Protein AF-0000000075532574 (afdb_homodimer)

InterPro domains:
  IPR013926 CGI121/TPRKB [PF08617] (20-171)
  IPR013926 CGI121/TPRKB [PTHR15840] (1-172)
  IPR036504 CGI121/TPRKB superfamily [G3DSA:3.30.2380.10] (1-173)
  IPR036504 CGI121/TPRKB superfamily [SSF143870] (10-150)

pLDDT: mean 92.71, std 8.33, range [55.25, 98.88]

Secondary structure (DSSP, 8-state):
--EEEEETTEEEEEEEEEEEES-S-HHHHHHHHHHTSS-SEEE-GGG-S-HHHHHHHHHHHHHHHHHT--SSSSHHHHHHHHT-SSS-HHHHHHHHBPPTT-S-EEEEEEESSSS-STTTGGG--SEEE-GGGHHHH--HHHHHHHTT--TTGGGTS-HHHHHHHHHHHTTT-/--EEEEETTEEEEEEEEEEEES-S-HHHHHHHHHHTSS-SEEE-GGG-S-HHHHHHHHHHHHHHHHHT--SSSSHHHHHHHHT-SSS-HHHHHHHHBPPTT-S-EEEEEEESSSS-STTTGGG--SEEE-GGGHHHH--HHHHHHHTT--TTGGGTS-HHHHHHHHHHHTTT-

Sequence (346 aa):
MTETYKLELFPDWKATLLLFKNVQNSADLRRKAIDGSIDGTLLNPAMIVDPFQILVAVNKAIHLQMLGKMKTRTLNSEILFNLSPTNNISEAFKKFGLADNDSGVLIVLTEDGTKKSQEIISQIDGEQVPITALTEFTDIKKVKKMYKLTAQEEKISTVLEAVLCRMSAKDVVMTETYKLELFPDWKATLLLFKNVQNSADLRRKAIDGSIDGTLLNPAMIVDPFQILVAVNKAIHLQMLGKMKTRTLNSEILFNLSPTNNISEAFKKFGLADNDSGVLIVLTEDGTKKSQEIISQIDGEQVPITALTEFTDIKKVKKMYKLTAQEEKISTVLEAVLCRMSAKDVV

Solvent-accessible surface area (backbone atoms only — not comparable to full-atom values): 18742 Å² total; per-residue (Å²): 103,78,47,76,40,76,35,87,93,41,74,63,31,35,39,35,42,39,30,32,39,70,33,74,45,32,44,59,51,44,51,30,38,74,74,56,77,38,88,50,29,56,24,27,35,39,62,40,84,46,75,64,62,52,51,54,17,44,53,52,28,52,53,27,52,76,68,72,62,56,90,48,92,44,66,46,54,25,25,48,38,41,64,25,39,56,90,48,60,69,58,19,49,66,64,40,25,50,46,59,81,40,37,47,42,27,37,41,34,78,24,71,78,76,66,82,74,75,70,57,65,80,69,56,54,51,43,76,38,53,64,88,52,41,64,79,49,33,36,64,69,60,38,35,59,72,62,58,60,47,76,72,52,58,74,78,39,52,70,67,56,52,48,54,26,32,32,67,29,40,88,63,79,101,78,48,75,41,78,34,87,92,41,75,63,30,35,40,33,43,38,31,31,39,70,33,74,48,31,44,60,51,45,52,30,39,73,73,55,79,38,87,49,30,55,25,27,35,37,62,40,82,47,73,65,62,52,51,53,17,42,53,51,26,53,53,26,53,76,67,71,62,56,91,47,92,43,65,47,53,25,26,49,39,40,63,26,38,56,88,49,59,69,56,18,48,68,65,40,25,49,46,60,80,41,36,48,42,27,37,41,34,76,25,70,79,75,67,82,76,75,71,57,65,79,70,54,53,52,43,74,37,54,65,88,53,41,65,78,50,34,37,64,69,59,38,34,59,72,60,58,63,48,77,71,51,59,75,78,38,52,69,65,56,53,48,55,24,32,32,66,32,39,86,62,79

Foldseek 3Di:
DKDKDAQPVQRLKIKIKWKFAQWDALQVVLVCVVVVVDDWAKWQLQQPQDVVLLSLLLNVLVVCVVVVNQPDDDSNLSSQCLLALANDSVVSCVLTHGDRPGRMIMIMDMDSPPDDPPPVVVVTPGGIDDVVCSNVRHNLVSNCVRLVPDPVNVVVDPSSVSSSVSSVCRVPD/DKDKDAQPVQRLKIKIKWKFAQWDALQVVLVCVVVVVDDWAKWQLQQPQDVVLLSLLLNVLVVCVVVVNQPDDDSNLSSQCLLALANDSVVSCVLTHGDRPGRMIMIMDMDSPPDDPPPVVVVTPGGIDDPVCSNVRHNLVSNCVRLVPDPVNVVVDPSSVSSSVSSVCRVPD

Nearest PDB structures (foldseek):
  7sza-assembly1_B  TM=9.816E-01  e=5.901E-23  Homo sapiens
  3enp-assembly2_A  TM=9.454E-01  e=7.106E-22  Homo sapiens
  8k20-assembly1_C  TM=9.190E-01  e=3.409E-15  Arabidopsis thaliana
  4ww9-assembly1_B  TM=8.720E-01  e=1.483E-14  Saccharomyces cerevisiae S288C
  4xah-assembly1_A  TM=8.613E-01  e=6.720E-15  Saccharomyces cerevisiae S288C

Organism: Xenopus tropicalis (NCBI:txid8364)

Structure (mmCIF, N/CA/C/O backbone):
data_AF-0000000075532574-model_v1
#
loop_
_entity.id
_entity.type
_entity.pdbx_description
1 polymer 'EKC/KEOPS complex subunit TPRKB'
#
loop_
_atom_site.group_PDB
_atom_site.id
_atom_site.type_symbol
_atom_site.label_atom_id
_atom_site.label_alt_id
_atom_site.label_comp_id
_atom_site.label_asym_id
_atom_site.label_entity_id
_atom_site.label_seq_id
_atom_site.pdbx_PDB_ins_code
_atom_site.Cartn_x
_atom_site.Cartn_y
_atom_site.Cartn_z
_atom_site.occupancy
_atom_site.B_iso_or_equiv
_atom_site.auth_seq_id
_atom_site.auth_comp_id
_atom_site.auth_asym_id
_atom_site.auth_atom_id
_atom_site.pdbx_PDB_model_num
ATOM 1 N N . MET A 1 1 ? 2.264 -32.812 -0.482 1 77.38 1 MET A N 1
ATOM 2 C CA . MET A 1 1 ? 2.088 -31.891 0.628 1 77.38 1 MET A CA 1
ATOM 3 C C . MET A 1 1 ? 1.338 -30.641 0.177 1 77.38 1 MET A C 1
ATOM 5 O O . MET A 1 1 ? 1.853 -29.859 -0.624 1 77.38 1 MET A O 1
ATOM 9 N N . THR A 1 2 ? 0.011 -30.719 0.139 1 82.06 2 THR A N 1
ATOM 10 C CA . THR A 1 2 ? -0.908 -29.672 -0.3 1 82.06 2 THR A CA 1
ATOM 11 C C . THR A 1 2 ? -1.389 -28.844 0.886 1 82.06 2 THR A C 1
ATOM 13 O O . THR A 1 2 ? -1.518 -29.359 1.999 1 82.06 2 THR A O 1
ATOM 16 N N . GLU A 1 3 ? -1.369 -27.469 0.669 1 88.25 3 GLU A N 1
ATOM 17 C CA . GLU A 1 3 ? -1.97 -26.578 1.655 1 88.25 3 GLU A CA 1
ATOM 18 C C . GLU A 1 3 ? -3.209 -25.891 1.092 1 88.25 3 GLU A C 1
ATOM 20 O O . GLU A 1 3 ? -3.15 -25.266 0.034 1 88.25 3 GLU A O 1
ATOM 25 N N . THR A 1 4 ? -4.293 -26.109 1.829 1 91.25 4 THR A N 1
ATOM 26 C CA . THR A 1 4 ? -5.566 -25.531 1.399 1 91.25 4 THR A CA 1
ATOM 27 C C . THR A 1 4 ? -6.027 -24.438 2.365 1 91.25 4 THR A C 1
ATOM 29 O O . THR A 1 4 ? -5.977 -24.625 3.584 1 91.25 4 THR A O 1
ATOM 32 N N . TYR A 1 5 ? -6.43 -23.359 1.741 1 91.75 5 TYR A N 1
ATOM 33 C CA . TYR A 1 5 ? -6.855 -22.203 2.518 1 91.75 5 TYR A CA 1
ATOM 34 C C . TYR A 1 5 ? -8.32 -21.875 2.25 1 91.75 5 TYR A C 1
ATOM 36 O O . TYR A 1 5 ? -8.773 -21.938 1.106 1 91.75 5 TYR A O 1
ATOM 44 N N . LYS A 1 6 ? -9.039 -21.625 3.289 1 89.56 6 LYS A N 1
ATOM 45 C CA . LYS A 1 6 ? -10.359 -21.016 3.131 1 89.56 6 LYS A CA 1
ATOM 46 C C . LYS A 1 6 ? -10.242 -19.516 2.875 1 89.56 6 LYS A C 1
ATOM 48 O O . LYS A 1 6 ? -9.406 -18.844 3.477 1 89.56 6 LYS A O 1
ATOM 53 N N . LEU A 1 7 ? -11.094 -19.062 2.018 1 89.38 7 LEU A N 1
ATOM 54 C CA . LEU A 1 7 ? -11.133 -17.625 1.743 1 89.38 7 LEU A CA 1
ATOM 55 C C . LEU A 1 7 ? -12.188 -16.938 2.602 1 89.38 7 LEU A C 1
ATOM 57 O O . LEU A 1 7 ? -13.391 -17.094 2.361 1 89.38 7 LEU A O 1
ATOM 61 N N . GLU A 1 8 ? -11.789 -16.172 3.545 1 82.69 8 GLU A N 1
ATOM 62 C CA . GLU A 1 8 ? -12.664 -15.594 4.562 1 82.69 8 GLU A CA 1
ATOM 63 C C . GLU A 1 8 ? -13.812 -14.82 3.932 1 82.69 8 GLU A C 1
ATOM 65 O O . GLU A 1 8 ? -14.953 -14.883 4.41 1 82.69 8 GLU A O 1
ATOM 70 N N . LEU A 1 9 ? -13.594 -14.164 2.887 1 84.56 9 LEU A N 1
ATOM 71 C CA . LEU A 1 9 ? -14.594 -13.32 2.25 1 84.56 9 LEU A CA 1
ATOM 72 C C . LEU A 1 9 ? -15.5 -14.141 1.338 1 84.56 9 LEU A C 1
ATOM 74 O O . LEU A 1 9 ? -16.594 -13.695 0.971 1 84.56 9 LEU A O 1
ATOM 78 N N . PHE A 1 10 ? -15.016 -15.32 0.955 1 90.5 10 PHE A N 1
ATOM 79 C CA . PHE A 1 10 ? -15.766 -16.234 0.101 1 90.5 10 PHE A CA 1
ATOM 80 C C . PHE A 1 10 ? -15.703 -17.656 0.648 1 90.5 10 PHE A C 1
ATOM 82 O O . PHE A 1 10 ? -15.023 -18.516 0.082 1 90.5 10 PHE A O 1
ATOM 89 N N . PRO A 1 11 ? -16.547 -17.922 1.601 1 87.25 11 PRO A N 1
ATOM 90 C CA . PRO A 1 11 ? -16.422 -19.172 2.359 1 87.25 11 PRO A CA 1
ATOM 91 C C . PRO A 1 11 ? -16.688 -20.406 1.511 1 87.25 11 PRO A C 1
ATOM 93 O O . PRO A 1 11 ? -16.266 -21.516 1.874 1 87.25 11 PRO A O 1
ATOM 96 N N . ASP A 1 12 ? -17.328 -20.266 0.39 1 89.44 12 ASP A N 1
ATOM 97 C CA . ASP A 1 12 ? -17.609 -21.406 -0.475 1 89.44 12 ASP A CA 1
ATOM 98 C C . ASP A 1 12 ? -16.406 -21.75 -1.343 1 89.44 12 ASP A C 1
ATOM 100 O O . ASP A 1 12 ? -16.375 -22.797 -2.004 1 89.44 12 ASP A O 1
ATOM 104 N N . TRP A 1 13 ? -15.492 -20.797 -1.285 1 91.81 13 TRP A N 1
ATOM 105 C CA . TRP A 1 13 ? -14.312 -20.984 -2.121 1 91.81 13 TRP A CA 1
ATOM 106 C C . TRP A 1 13 ? -13.109 -21.406 -1.28 1 91.81 13 TRP A C 1
ATOM 108 O O . TRP A 1 13 ? -13.008 -21.031 -0.108 1 91.81 13 TRP A O 1
ATOM 118 N N . LYS A 1 14 ? -12.258 -22.188 -1.907 1 93.5 14 LYS A N 1
ATOM 119 C CA . LYS A 1 14 ? -10.984 -22.594 -1.324 1 93.5 14 LYS A CA 1
ATOM 120 C C . LYS A 1 14 ? -9.844 -22.422 -2.326 1 93.5 14 LYS A C 1
ATOM 122 O O . LYS A 1 14 ? -10.055 -22.516 -3.537 1 93.5 14 LYS A O 1
ATOM 127 N N . ALA A 1 15 ? -8.711 -22.125 -1.776 1 94.88 15 ALA A N 1
ATOM 128 C CA . ALA A 1 15 ? -7.496 -22.078 -2.58 1 94.88 15 ALA A CA 1
ATOM 129 C C . ALA A 1 15 ? -6.473 -23.094 -2.092 1 94.88 15 ALA A C 1
ATOM 131 O O . ALA A 1 15 ? -6.188 -23.172 -0.895 1 94.88 15 ALA A O 1
ATOM 132 N N . THR A 1 16 ? -5.977 -23.922 -2.955 1 94.56 16 THR A N 1
ATOM 133 C CA . THR A 1 16 ? -4.934 -24.891 -2.648 1 94.56 16 THR A CA 1
ATOM 134 C C . THR A 1 16 ? -3.625 -24.516 -3.342 1 94.56 16 THR A C 1
ATOM 136 O O . THR A 1 16 ? -3.613 -24.219 -4.539 1 94.56 16 THR A O 1
ATOM 139 N N . LEU A 1 17 ? -2.549 -24.5 -2.604 1 96.56 17 LEU A N 1
ATOM 140 C CA . LEU A 1 17 ? -1.229 -24.188 -3.139 1 96.56 17 LEU A CA 1
ATOM 141 C C . LEU A 1 17 ? -0.34 -25.422 -3.162 1 96.56 17 LEU A C 1
ATOM 143 O O . LEU A 1 17 ? -0.273 -26.156 -2.178 1 96.56 17 LEU A O 1
ATOM 147 N N . LEU A 1 18 ? 0.254 -25.641 -4.309 1 96.25 18 LEU A N 1
ATOM 148 C CA . LEU A 1 18 ? 1.227 -26.703 -4.488 1 96.25 18 LEU A CA 1
ATOM 149 C C . LEU A 1 18 ? 2.559 -26.156 -4.984 1 96.25 18 LEU A C 1
ATOM 151 O O . LEU A 1 18 ? 2.588 -25.281 -5.848 1 96.25 18 LEU A O 1
ATOM 155 N N . LEU A 1 19 ? 3.641 -26.656 -4.387 1 97.88 19 LEU A N 1
ATOM 156 C CA . LEU A 1 19 ? 4.984 -26.234 -4.762 1 97.88 19 LEU A CA 1
ATOM 157 C C . LEU A 1 19 ? 5.82 -27.406 -5.234 1 97.88 19 LEU A C 1
ATOM 159 O O . LEU A 1 19 ? 5.793 -28.484 -4.621 1 97.88 19 LEU A O 1
ATOM 163 N N . PHE A 1 20 ? 6.484 -27.234 -6.367 1 98.12 20 PHE A N 1
ATOM 164 C CA . PHE A 1 20 ? 7.332 -28.281 -6.93 1 98.12 20 PHE A CA 1
ATOM 165 C C . PHE A 1 20 ? 8.719 -27.75 -7.242 1 98.12 20 PHE A C 1
ATOM 167 O O . PHE A 1 20 ? 8.867 -26.609 -7.723 1 98.12 20 PHE A O 1
ATOM 174 N N . LYS A 1 21 ? 9.758 -28.5 -7.012 1 98.5 21 LYS A N 1
ATOM 175 C CA . LYS A 1 21 ? 11.125 -28.219 -7.438 1 98.5 21 LYS A CA 1
ATOM 176 C C . LYS A 1 21 ? 11.609 -29.25 -8.453 1 98.5 21 LYS A C 1
ATOM 178 O O . LYS A 1 21 ? 10.961 -30.281 -8.656 1 98.5 21 LYS A O 1
ATOM 183 N N . ASN A 1 22 ? 12.664 -28.938 -9.203 1 98.56 22 ASN A N 1
ATOM 184 C CA . ASN A 1 22 ? 13.281 -29.812 -10.195 1 98.56 22 ASN A CA 1
ATOM 185 C C . ASN A 1 22 ? 12.289 -30.234 -11.273 1 98.56 22 ASN A C 1
ATOM 187 O O . ASN A 1 22 ? 12.234 -31.391 -11.664 1 98.56 22 ASN A O 1
ATOM 191 N N . VAL A 1 23 ? 11.43 -29.312 -11.625 1 98.62 23 VAL A N 1
ATOM 192 C CA . VAL A 1 23 ? 10.438 -29.578 -12.664 1 98.62 23 VAL A CA 1
ATOM 193 C C . VAL A 1 23 ? 11.125 -29.656 -14.023 1 98.62 23 VAL A C 1
ATOM 195 O O . VAL A 1 23 ? 11.945 -28.797 -14.359 1 98.62 23 VAL A O 1
ATOM 198 N N . GLN A 1 24 ? 10.703 -30.609 -14.859 1 98.56 24 GLN A N 1
ATOM 199 C CA . GLN A 1 24 ? 11.391 -30.875 -16.109 1 98.56 24 GLN A CA 1
ATOM 200 C C . GLN A 1 24 ? 10.484 -30.578 -17.312 1 98.56 24 GLN A C 1
ATOM 202 O O . GLN A 1 24 ? 10.938 -30.609 -18.453 1 98.56 24 GLN A O 1
ATOM 207 N N . ASN A 1 25 ? 9.273 -30.375 -17.078 1 98.38 25 ASN A N 1
ATOM 208 C CA . ASN A 1 25 ? 8.352 -30.234 -18.203 1 98.38 25 ASN A CA 1
ATOM 209 C C . ASN A 1 25 ? 7.566 -28.922 -18.109 1 98.38 25 ASN A C 1
ATOM 211 O O . ASN A 1 25 ? 6.375 -28.891 -18.422 1 98.38 25 ASN A O 1
ATOM 215 N N . SER A 1 26 ? 8.195 -27.797 -17.719 1 98.38 26 SER A N 1
ATOM 216 C CA . SER A 1 26 ? 7.559 -26.5 -17.531 1 98.38 26 SER A CA 1
ATOM 217 C C . SER A 1 26 ? 6.961 -25.984 -18.844 1 98.38 26 SER A C 1
ATOM 219 O O . SER A 1 26 ? 5.863 -25.438 -18.859 1 98.38 26 SER A O 1
ATOM 221 N N . ALA A 1 27 ? 7.629 -26.172 -19.969 1 98.12 27 ALA A N 1
ATOM 222 C CA . ALA A 1 27 ? 7.121 -25.719 -21.266 1 98.12 27 ALA A CA 1
ATOM 223 C C . ALA A 1 27 ? 5.785 -26.391 -21.594 1 98.12 27 ALA A C 1
ATOM 225 O O . ALA A 1 27 ? 4.844 -25.734 -22.031 1 98.12 27 ALA A O 1
ATOM 226 N N . ASP A 1 28 ? 5.777 -27.688 -21.359 1 97.81 28 ASP A N 1
ATOM 227 C CA . ASP A 1 28 ? 4.559 -28.438 -21.609 1 97.81 28 ASP A CA 1
ATOM 228 C C . ASP A 1 28 ? 3.434 -27.984 -20.672 1 97.81 28 ASP A C 1
ATOM 230 O O . ASP A 1 28 ? 2.291 -27.828 -21.109 1 97.81 28 ASP A O 1
ATOM 234 N N . LEU A 1 29 ? 3.758 -27.812 -19.406 1 97.38 29 LEU A N 1
ATOM 235 C CA . LEU A 1 29 ? 2.775 -27.359 -18.422 1 97.38 29 LEU A CA 1
ATOM 236 C C . LEU A 1 29 ? 2.199 -26.016 -18.812 1 97.38 29 LEU A C 1
ATOM 238 O O . LEU A 1 29 ? 0.984 -25.812 -18.766 1 97.38 29 LEU A O 1
ATOM 242 N N . ARG A 1 30 ? 3.102 -25.094 -19.172 1 97.25 30 ARG A N 1
ATOM 243 C CA . ARG A 1 30 ? 2.678 -23.766 -19.594 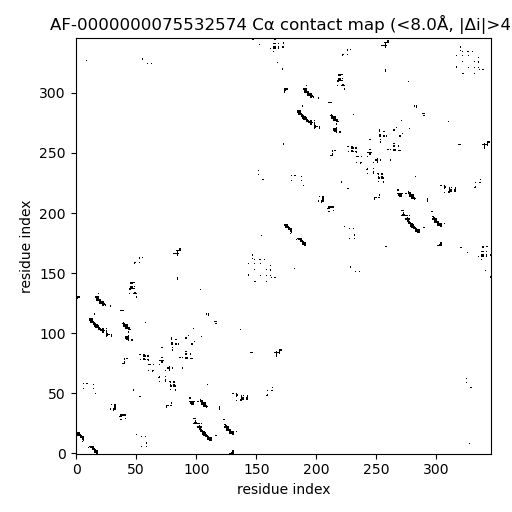1 97.25 30 ARG A CA 1
ATOM 244 C C . ARG A 1 30 ? 1.729 -23.844 -20.781 1 97.25 30 ARG A C 1
ATOM 246 O O . ARG A 1 30 ? 0.693 -23.172 -20.812 1 97.25 30 ARG A O 1
ATOM 253 N N . ARG A 1 31 ? 1.98 -24.656 -21.797 1 96.12 31 ARG A N 1
ATOM 254 C CA . ARG A 1 31 ? 1.125 -24.844 -22.953 1 96.12 31 ARG A CA 1
ATOM 255 C C . ARG A 1 31 ? -0.243 -25.391 -22.547 1 96.12 31 ARG A C 1
ATOM 257 O O . ARG A 1 31 ? -1.271 -24.922 -23.047 1 96.12 31 ARG A O 1
ATOM 264 N N . LYS A 1 32 ? -0.237 -26.312 -21.688 1 94.31 32 LYS A N 1
ATOM 265 C CA . LYS A 1 32 ? -1.483 -26.922 -21.234 1 94.31 32 LYS A CA 1
ATOM 266 C C . LYS A 1 32 ? -2.342 -25.922 -20.469 1 94.31 32 LYS A C 1
ATOM 268 O O . LYS A 1 32 ? -3.572 -25.969 -20.547 1 94.31 32 LYS A O 1
ATOM 273 N N . ALA A 1 33 ? -1.693 -25.062 -19.688 1 92.62 33 ALA A N 1
ATOM 274 C CA . ALA A 1 33 ? -2.428 -24.016 -18.984 1 92.62 33 ALA A CA 1
ATOM 275 C C . ALA A 1 33 ? -3.076 -23.031 -19.953 1 92.62 33 ALA A C 1
ATOM 277 O O . ALA A 1 33 ? -4.223 -22.625 -19.766 1 92.62 33 ALA A O 1
ATOM 278 N N . ILE A 1 34 ? -2.377 -22.672 -20.953 1 92.19 34 ILE A N 1
ATOM 279 C CA . ILE A 1 34 ? -2.832 -21.719 -21.938 1 92.19 34 ILE A CA 1
ATOM 280 C C . ILE A 1 34 ? -4.004 -22.297 -22.734 1 92.19 34 ILE A C 1
ATOM 282 O O . ILE A 1 34 ? -4.98 -21.594 -23 1 92.19 34 ILE A O 1
ATOM 286 N N . ASP A 1 35 ? -3.926 -23.578 -23.062 1 92.38 35 ASP A N 1
ATOM 287 C CA . ASP A 1 35 ? -4.969 -24.156 -23.906 1 92.38 35 ASP A CA 1
ATOM 288 C C . ASP A 1 35 ? -6.117 -24.703 -23.062 1 92.38 35 ASP A C 1
ATOM 290 O O . ASP A 1 35 ? -7.09 -25.234 -23.594 1 92.38 35 ASP A O 1
ATOM 294 N N . GLY A 1 36 ? -5.969 -24.641 -21.797 1 89.19 36 GLY A N 1
ATOM 295 C CA . GLY A 1 36 ? -7.078 -24.969 -20.906 1 89.19 36 GLY A CA 1
ATOM 296 C C . GLY A 1 36 ? -7.09 -26.438 -20.484 1 89.19 36 GLY A C 1
ATOM 297 O O . GLY A 1 36 ? -8.016 -26.875 -19.797 1 89.19 36 GLY A O 1
ATOM 298 N N . SER A 1 37 ? -6.086 -27.203 -20.797 1 90.12 37 SER A N 1
ATOM 299 C CA . SER A 1 37 ? -6.008 -28.609 -20.406 1 90.12 37 SER A CA 1
ATOM 300 C C . SER A 1 37 ? -5.711 -28.766 -18.922 1 90.12 37 SER A C 1
ATOM 302 O O . SER A 1 37 ? -6.004 -29.797 -18.328 1 90.12 37 SER A O 1
ATOM 304 N N . ILE A 1 38 ? -5.09 -27.781 -18.406 1 89.12 38 ILE A N 1
ATOM 305 C CA . ILE A 1 38 ? -4.875 -27.688 -16.969 1 89.12 38 ILE A CA 1
ATOM 306 C C . ILE A 1 38 ? -5.695 -26.531 -16.391 1 89.12 38 ILE A C 1
ATOM 308 O O . ILE A 1 38 ? -5.684 -25.422 -16.938 1 89.12 38 ILE A O 1
ATOM 312 N N . ASP A 1 39 ? -6.488 -26.891 -15.414 1 91.12 39 ASP A N 1
ATOM 313 C CA . ASP A 1 39 ? -7.262 -25.859 -14.727 1 91.12 39 ASP A CA 1
ATOM 314 C C . ASP A 1 39 ? -6.59 -25.453 -13.422 1 91.12 39 ASP A C 1
ATOM 316 O O . ASP A 1 39 ? -6.953 -25.938 -12.352 1 91.12 39 ASP A O 1
ATOM 320 N N . GLY A 1 40 ? -5.633 -24.562 -13.461 1 93.88 40 GLY A N 1
ATOM 321 C CA . GLY A 1 40 ? -4.852 -24.016 -12.367 1 93.88 40 GLY A CA 1
ATOM 322 C C . GLY A 1 40 ? -3.947 -22.875 -12.797 1 93.88 40 GLY A C 1
ATOM 323 O O . GLY A 1 40 ? -3.656 -22.719 -13.984 1 93.88 40 GLY A O 1
ATOM 324 N N . THR A 1 41 ? -3.646 -22.047 -11.883 1 96.5 41 THR A N 1
ATOM 325 C CA . THR A 1 41 ? -2.711 -20.953 -12.141 1 96.5 41 THR A CA 1
ATOM 326 C C . THR A 1 41 ? -1.272 -21.406 -11.906 1 96.5 41 THR A C 1
ATOM 328 O O . THR A 1 41 ? -0.929 -21.859 -10.805 1 96.5 41 THR A O 1
ATOM 331 N N . LEU A 1 42 ? -0.477 -21.391 -12.938 1 97.81 42 LEU A N 1
ATOM 332 C CA . LEU A 1 42 ? 0.928 -21.781 -12.836 1 97.81 42 LEU A CA 1
ATOM 333 C C . LEU A 1 42 ? 1.814 -20.547 -12.68 1 97.81 42 LEU A C 1
ATOM 335 O O . LEU A 1 42 ? 1.88 -19.703 -13.578 1 97.81 42 LEU A O 1
ATOM 339 N N . LEU A 1 43 ? 2.527 -20.5 -11.539 1 98.75 43 LEU A N 1
ATOM 340 C CA . LEU A 1 43 ? 3.291 -19.297 -11.203 1 98.75 43 LEU A CA 1
ATOM 341 C C . LEU A 1 43 ? 4.777 -19.625 -11.086 1 98.75 43 LEU A C 1
ATOM 343 O O . LEU A 1 43 ? 5.148 -20.75 -10.766 1 98.75 43 LEU A O 1
ATOM 347 N N . ASN A 1 44 ? 5.578 -18.625 -11.406 1 98.69 44 ASN A N 1
ATOM 348 C CA . ASN A 1 44 ? 6.992 -18.625 -11.047 1 98.69 44 ASN A CA 1
ATOM 349 C C . ASN A 1 44 ? 7.195 -18.344 -9.562 1 98.69 44 ASN A C 1
ATOM 351 O O . ASN A 1 44 ? 6.988 -17.219 -9.109 1 98.69 44 ASN A O 1
ATOM 355 N N . PRO A 1 45 ? 7.625 -19.312 -8.805 1 98.75 45 PRO A N 1
ATOM 356 C CA . PRO A 1 45 ? 7.723 -19.109 -7.359 1 98.75 45 PRO A CA 1
ATOM 357 C C . PRO A 1 45 ? 8.789 -18.078 -6.988 1 98.75 45 PRO A C 1
ATOM 359 O O . PRO A 1 45 ? 8.781 -17.547 -5.867 1 98.75 45 PRO A O 1
ATOM 362 N N . ALA A 1 46 ? 9.68 -17.703 -7.895 1 98.81 46 ALA A N 1
ATOM 363 C CA . ALA A 1 46 ? 10.734 -16.719 -7.617 1 98.81 46 ALA A CA 1
ATOM 364 C C . ALA A 1 46 ? 10.141 -15.344 -7.336 1 98.81 46 ALA A C 1
ATOM 366 O O . ALA A 1 46 ? 10.789 -14.508 -6.699 1 98.81 46 ALA A O 1
ATOM 367 N N . MET A 1 47 ? 8.859 -15.133 -7.734 1 98.75 47 MET A N 1
ATOM 368 C CA . MET A 1 47 ? 8.266 -13.805 -7.66 1 98.75 47 MET A CA 1
ATOM 369 C C . MET A 1 47 ? 7.293 -13.711 -6.484 1 98.75 47 MET A C 1
ATOM 371 O O . MET A 1 47 ? 6.613 -12.695 -6.316 1 98.75 47 MET A O 1
ATOM 375 N N . ILE A 1 48 ? 7.207 -14.75 -5.68 1 98.88 48 ILE A N 1
ATOM 376 C CA . ILE A 1 48 ? 6.25 -14.82 -4.582 1 98.88 48 ILE A CA 1
ATOM 377 C C . ILE A 1 48 ? 6.996 -14.828 -3.248 1 98.88 48 ILE A C 1
ATOM 379 O O . ILE A 1 48 ? 7.855 -15.68 -3.018 1 98.88 48 ILE A O 1
ATOM 383 N N . VAL A 1 49 ? 6.664 -13.945 -2.354 1 98.44 49 VAL A N 1
ATOM 384 C CA . VAL A 1 49 ? 7.426 -13.797 -1.118 1 98.44 49 VAL A CA 1
ATOM 385 C C . VAL A 1 49 ? 6.742 -14.562 0.01 1 98.44 49 VAL A C 1
ATOM 387 O O . VAL A 1 49 ? 7.371 -14.891 1.021 1 98.44 49 VAL A O 1
ATOM 390 N N . ASP A 1 50 ? 5.387 -14.852 -0.161 1 98 50 ASP A N 1
ATOM 391 C CA . ASP A 1 50 ? 4.582 -15.477 0.885 1 98 50 ASP A CA 1
ATOM 392 C C . ASP A 1 50 ? 3.293 -16.062 0.31 1 98 50 ASP A C 1
ATOM 394 O O . ASP A 1 50 ? 2.693 -15.484 -0.599 1 98 50 ASP A O 1
ATOM 398 N N . PRO A 1 51 ? 2.828 -17.188 0.835 1 97.38 51 PRO A N 1
ATOM 399 C CA . PRO A 1 51 ? 1.539 -17.719 0.385 1 97.38 51 PRO A CA 1
ATOM 400 C C . PRO A 1 51 ? 0.407 -16.703 0.496 1 97.38 51 PRO A C 1
ATOM 402 O O . PRO A 1 51 ? -0.506 -16.688 -0.333 1 97.38 51 PRO A O 1
ATOM 405 N N . PHE A 1 52 ? 0.48 -15.812 1.47 1 95.25 52 PHE A N 1
ATOM 406 C CA . PHE A 1 52 ? -0.561 -14.812 1.673 1 95.25 52 PHE A CA 1
ATOM 407 C C . PHE A 1 52 ? -0.656 -13.883 0.473 1 95.25 52 PHE A C 1
ATOM 409 O O . PHE A 1 52 ? -1.739 -13.398 0.14 1 95.25 52 PHE A O 1
ATOM 416 N N . GLN A 1 53 ? 0.441 -13.547 -0.103 1 97.19 53 GLN A N 1
ATOM 417 C CA . GLN A 1 53 ? 0.464 -12.742 -1.324 1 97.19 53 GLN A CA 1
ATOM 418 C C . GLN A 1 53 ? -0.469 -13.328 -2.381 1 97.19 53 GLN A C 1
ATOM 420 O O . GLN A 1 53 ? -1.232 -12.602 -3.014 1 97.19 53 GLN A O 1
ATOM 425 N N . ILE A 1 54 ? -0.442 -14.641 -2.564 1 97.81 54 ILE A N 1
ATOM 426 C CA . ILE A 1 54 ? -1.27 -15.359 -3.529 1 97.81 54 ILE A CA 1
ATOM 427 C C . ILE A 1 54 ? -2.732 -15.305 -3.098 1 97.81 54 ILE A C 1
ATOM 429 O O . ILE A 1 54 ? -3.619 -15.055 -3.918 1 97.81 54 ILE A O 1
ATOM 433 N N . LEU A 1 55 ? -2.955 -15.5 -1.833 1 95.31 55 LEU A N 1
ATOM 434 C CA . LEU A 1 55 ? -4.324 -15.539 -1.333 1 95.31 55 LEU A CA 1
ATOM 435 C C . LEU A 1 55 ? -5.02 -14.203 -1.563 1 95.31 55 LEU A C 1
ATOM 437 O O . LEU A 1 55 ? -6.211 -14.164 -1.887 1 95.31 55 LEU A O 1
ATOM 441 N N . VAL A 1 56 ? -4.262 -13.156 -1.426 1 94.06 56 VAL A N 1
ATOM 442 C CA . VAL A 1 56 ? -4.82 -11.836 -1.68 1 94.06 56 VAL A CA 1
ATOM 443 C C . VAL A 1 56 ? -5.211 -11.711 -3.15 1 94.06 56 VAL A C 1
ATOM 445 O O . VAL A 1 56 ? -6.297 -11.227 -3.475 1 94.06 56 VAL A O 1
ATOM 448 N N . ALA A 1 57 ? -4.328 -12.172 -4.035 1 96.44 57 ALA A N 1
ATOM 449 C CA . ALA A 1 57 ? -4.613 -12.133 -5.469 1 96.44 57 ALA A CA 1
ATOM 450 C C . ALA A 1 57 ? -5.82 -13 -5.812 1 96.44 57 ALA A C 1
ATOM 452 O O . ALA A 1 57 ? -6.664 -12.609 -6.621 1 96.44 57 ALA A O 1
ATOM 453 N N . VAL A 1 58 ? -5.934 -14.148 -5.164 1 96.38 58 VAL A N 1
ATOM 454 C CA . VAL A 1 58 ? -7.047 -15.062 -5.387 1 96.38 58 VAL A CA 1
ATOM 455 C C . VAL A 1 58 ? -8.352 -14.414 -4.922 1 96.38 58 VAL A C 1
ATOM 457 O O . VAL A 1 58 ? -9.352 -14.43 -5.645 1 96.38 58 VAL A O 1
ATOM 460 N N . ASN A 1 59 ? -8.344 -13.859 -3.764 1 93.69 59 ASN A N 1
ATOM 461 C CA . ASN A 1 59 ? -9.523 -13.195 -3.215 1 93.69 59 ASN A CA 1
ATOM 462 C C . ASN A 1 59 ? -10.031 -12.102 -4.148 1 93.69 59 ASN A C 1
ATOM 464 O O . ASN A 1 59 ? -11.234 -12.039 -4.434 1 93.69 59 ASN A O 1
ATOM 468 N N . LYS A 1 60 ? -9.133 -11.305 -4.609 1 92.94 60 LYS A N 1
ATOM 469 C CA . LYS A 1 60 ? -9.523 -10.227 -5.516 1 92.94 60 LYS A CA 1
ATOM 470 C C . LYS A 1 60 ? -10.078 -10.781 -6.824 1 92.94 60 LYS A C 1
ATOM 472 O O . LYS A 1 60 ? -11.078 -10.281 -7.34 1 92.94 60 LYS A O 1
ATOM 477 N N . ALA A 1 61 ? -9.469 -11.82 -7.348 1 95.94 61 ALA A N 1
ATOM 478 C CA . ALA A 1 61 ? -9.922 -12.422 -8.602 1 95.94 61 ALA A CA 1
ATOM 479 C C . ALA A 1 61 ? -11.336 -12.984 -8.461 1 95.94 61 ALA A C 1
ATOM 481 O O . ALA A 1 61 ? -12.172 -12.781 -9.344 1 95.94 61 ALA A O 1
ATOM 482 N N . ILE A 1 62 ? -11.602 -13.656 -7.434 1 94.44 62 ILE A N 1
ATOM 483 C CA . ILE A 1 62 ? -12.93 -14.219 -7.195 1 94.44 62 ILE A CA 1
ATOM 484 C C . ILE A 1 62 ? -13.953 -13.094 -7.074 1 94.44 62 ILE A C 1
ATOM 486 O O . ILE A 1 62 ? -15.039 -13.172 -7.664 1 94.44 62 ILE A O 1
ATOM 490 N N . HIS A 1 63 ? -13.609 -12.102 -6.336 1 92.44 63 HIS A N 1
ATOM 491 C CA . HIS A 1 63 ? -14.484 -10.945 -6.188 1 92.44 63 HIS A CA 1
ATOM 492 C C . HIS A 1 63 ? -14.836 -10.344 -7.543 1 92.44 63 HIS A C 1
ATOM 494 O O . HIS A 1 63 ? -16.016 -10.094 -7.832 1 92.44 63 HIS A O 1
ATOM 500 N N . LEU A 1 64 ? -13.852 -10.078 -8.367 1 93.94 64 LEU A N 1
ATOM 501 C CA . LEU A 1 64 ? -14.055 -9.477 -9.68 1 93.94 64 LEU A CA 1
ATOM 502 C C . LEU A 1 64 ? -14.852 -10.406 -10.586 1 93.94 64 LEU A C 1
ATOM 504 O O . LEU A 1 64 ? -15.672 -9.945 -11.391 1 93.94 64 LEU A O 1
ATOM 508 N N . GLN A 1 65 ? -14.594 -11.688 -10.445 1 95.44 65 GLN A N 1
ATOM 509 C CA . GLN A 1 65 ? -15.391 -12.648 -11.195 1 95.44 65 GLN A CA 1
ATOM 510 C C . GLN A 1 65 ? -16.875 -12.547 -10.828 1 95.44 65 GLN A C 1
ATOM 512 O O . GLN A 1 65 ? -17.734 -12.531 -11.703 1 95.44 65 GLN A O 1
ATOM 517 N N . MET A 1 66 ? -17.156 -12.484 -9.609 1 92.19 66 MET A N 1
ATOM 518 C CA . MET A 1 66 ? -18.531 -12.398 -9.133 1 92.19 66 MET A CA 1
ATOM 519 C C . MET A 1 66 ? -19.203 -11.117 -9.625 1 92.19 66 MET A C 1
ATOM 521 O O . MET A 1 66 ? -20.406 -11.094 -9.867 1 92.19 66 MET A O 1
ATOM 525 N N . LEU A 1 67 ? -18.453 -10.102 -9.828 1 92.12 67 LEU A N 1
ATOM 526 C CA . LEU A 1 67 ? -18.969 -8.812 -10.266 1 92.12 67 LEU A CA 1
ATOM 527 C C . LEU A 1 67 ? -18.984 -8.719 -11.789 1 92.12 67 LEU A C 1
ATOM 529 O O . LEU A 1 67 ? -19.516 -7.758 -12.352 1 92.12 67 LEU A O 1
ATOM 533 N N . GLY A 1 68 ? -18.422 -9.664 -12.453 1 95.44 68 GLY A N 1
ATOM 534 C CA . GLY A 1 68 ? -18.312 -9.594 -13.898 1 95.44 68 GLY A CA 1
ATOM 535 C C . GLY A 1 68 ? -17.375 -8.492 -14.367 1 95.44 68 GLY A C 1
ATOM 536 O O . GLY A 1 68 ? -17.625 -7.867 -15.406 1 95.44 68 GLY A O 1
ATOM 537 N N . LYS A 1 69 ? -16.312 -8.18 -13.594 1 94.69 69 LYS A N 1
ATOM 538 C CA . LYS A 1 69 ? -15.445 -7.043 -13.883 1 94.69 69 LYS A CA 1
ATOM 539 C C . LYS A 1 69 ? -13.992 -7.488 -14.016 1 94.69 69 LYS A C 1
ATOM 541 O O . LYS A 1 69 ? -13.07 -6.707 -13.773 1 94.69 69 LYS A O 1
ATOM 546 N N . MET A 1 70 ? -13.75 -8.758 -14.273 1 96.31 70 MET A N 1
ATOM 547 C CA . MET A 1 70 ? -12.383 -9.219 -14.492 1 96.31 70 MET A CA 1
ATOM 548 C C . MET A 1 70 ? -11.75 -8.484 -15.672 1 96.31 70 MET A C 1
ATOM 550 O O . MET A 1 70 ? -12.438 -8.125 -16.625 1 96.31 70 MET A O 1
ATOM 554 N N . LYS A 1 71 ? -10.445 -8.32 -15.602 1 96.19 71 LYS A N 1
ATOM 555 C CA . LYS A 1 71 ? -9.688 -7.691 -16.688 1 96.19 71 LYS A CA 1
ATOM 556 C C . LYS A 1 71 ? -9.211 -8.727 -17.703 1 96.19 71 LYS A C 1
ATOM 558 O O . LYS A 1 71 ? -8.938 -8.391 -18.859 1 96.19 71 LYS A O 1
ATOM 563 N N . THR A 1 72 ? -9.117 -9.977 -17.219 1 97.38 72 THR A N 1
ATOM 564 C CA . THR A 1 72 ? -8.641 -11.047 -18.094 1 97.38 72 THR A CA 1
ATOM 565 C C . THR A 1 72 ? -9.734 -12.07 -18.328 1 97.38 72 THR A C 1
ATOM 567 O O . THR A 1 72 ? -10.852 -11.93 -17.828 1 97.38 72 THR A O 1
ATOM 570 N N . ARG A 1 73 ? -9.453 -13.102 -19.094 1 95.25 73 ARG A N 1
ATOM 571 C CA . ARG A 1 73 ? -10.477 -13.977 -19.672 1 95.25 73 ARG A CA 1
ATOM 572 C C . ARG A 1 73 ? -10.906 -15.047 -18.672 1 95.25 73 ARG A C 1
ATOM 574 O O . ARG A 1 73 ? -12.055 -15.492 -18.688 1 95.25 73 ARG A O 1
ATOM 581 N N . THR A 1 74 ? -10.031 -15.492 -17.891 1 95.88 74 THR A N 1
ATOM 582 C CA . THR A 1 74 ? -10.328 -16.594 -16.984 1 95.88 74 THR A CA 1
ATOM 583 C C . THR A 1 74 ? -9.953 -16.234 -15.547 1 95.88 74 THR A C 1
ATOM 585 O O . THR A 1 74 ? -9.172 -15.297 -15.328 1 95.88 74 THR A O 1
ATOM 588 N N . LEU A 1 75 ? -10.445 -16.953 -14.562 1 96.19 75 LEU A N 1
ATOM 589 C CA . LEU A 1 75 ? -10.094 -16.766 -13.156 1 96.19 75 LEU A CA 1
ATOM 590 C C . LEU A 1 75 ? -8.594 -16.969 -12.945 1 96.19 75 LEU A C 1
ATOM 592 O O . LEU A 1 75 ? -7.953 -16.188 -12.242 1 96.19 75 LEU A O 1
ATOM 596 N N . ASN A 1 76 ? -8.031 -17.984 -13.594 1 96.12 76 ASN A N 1
ATOM 597 C CA . ASN A 1 76 ? -6.609 -18.281 -13.461 1 96.12 76 ASN A CA 1
ATOM 598 C C . ASN A 1 76 ? -5.758 -17.109 -13.961 1 96.12 76 ASN A C 1
ATOM 600 O O . ASN A 1 76 ? -4.809 -16.703 -13.297 1 96.12 76 ASN A O 1
ATOM 604 N N . SER A 1 77 ? -6.16 -16.578 -15.156 1 97.12 77 SER A N 1
ATOM 605 C CA . SER A 1 77 ? -5.418 -15.445 -15.695 1 97.12 77 SER A CA 1
ATOM 606 C C . SER A 1 77 ? -5.598 -14.203 -14.828 1 97.12 77 SER A C 1
ATOM 608 O O . SER A 1 77 ? -4.68 -13.391 -14.711 1 97.12 77 SER A O 1
ATOM 610 N N . GLU A 1 78 ? -6.75 -14.062 -14.203 1 97.88 78 GLU A N 1
ATOM 611 C CA . GLU A 1 78 ? -7.023 -12.906 -13.352 1 97.88 78 GLU A CA 1
ATOM 612 C C . GLU A 1 78 ? -6.191 -12.953 -12.07 1 97.88 78 GLU A C 1
ATOM 614 O O . GLU A 1 78 ? -5.727 -11.922 -11.594 1 97.88 78 GLU A O 1
ATOM 619 N N . ILE A 1 79 ? -6.012 -14.164 -11.508 1 97.69 79 ILE A N 1
ATOM 620 C CA . ILE A 1 79 ? -5.164 -14.336 -10.336 1 97.69 79 ILE A CA 1
ATOM 621 C C . ILE A 1 79 ? -3.742 -13.883 -10.656 1 97.69 79 ILE A C 1
ATOM 623 O O . ILE A 1 79 ? -3.145 -13.117 -9.891 1 97.69 79 ILE A O 1
ATOM 627 N N . LEU A 1 80 ? -3.291 -14.352 -11.789 1 98.19 80 LEU A N 1
ATOM 628 C CA . LEU A 1 80 ? -1.952 -13.984 -12.234 1 98.19 80 LEU A CA 1
ATOM 629 C C . LEU A 1 80 ? -1.843 -12.477 -12.438 1 98.19 80 LEU A C 1
ATOM 631 O O . LEU A 1 80 ? -0.891 -11.852 -11.961 1 98.19 80 LEU A O 1
ATOM 635 N N . PHE A 1 81 ? -2.803 -11.891 -13.07 1 97.81 81 PHE A N 1
ATOM 636 C CA . PHE A 1 81 ? -2.838 -10.461 -13.359 1 97.81 81 PHE A CA 1
ATOM 637 C C . PHE A 1 81 ? -2.854 -9.648 -12.078 1 97.81 81 PHE A C 1
ATOM 639 O O . PHE A 1 81 ? -2.205 -8.602 -11.984 1 97.81 81 PHE A O 1
ATOM 646 N N . ASN A 1 82 ? -3.527 -10.117 -11.047 1 96.56 82 ASN A N 1
ATOM 647 C CA . ASN A 1 82 ? -3.689 -9.391 -9.797 1 96.56 82 ASN A CA 1
ATOM 648 C C . ASN A 1 82 ? -2.396 -9.375 -8.984 1 96.56 82 ASN A C 1
ATOM 650 O O . ASN A 1 82 ? -2.268 -8.609 -8.023 1 96.56 82 ASN A O 1
ATOM 654 N N . LEU A 1 83 ? -1.425 -10.195 -9.344 1 97.94 83 LEU A N 1
ATOM 655 C CA . LEU A 1 83 ? -0.131 -10.195 -8.672 1 97.94 83 LEU A CA 1
ATOM 656 C C . LEU A 1 83 ? 0.739 -9.039 -9.164 1 97.94 83 LEU A C 1
ATOM 658 O O . LEU A 1 83 ? 1.706 -8.656 -8.508 1 97.94 83 LEU A O 1
ATOM 662 N N . SER A 1 84 ? 0.444 -8.508 -10.312 1 96.62 84 SER A N 1
ATOM 663 C CA . SER A 1 84 ? 1.244 -7.473 -10.953 1 96.62 84 SER A CA 1
ATOM 664 C C . SER A 1 84 ? 0.959 -6.102 -10.352 1 96.62 84 SER A C 1
ATOM 666 O O . SER A 1 84 ? -0.186 -5.789 -10.016 1 96.62 84 SER A O 1
ATOM 668 N N . PRO A 1 85 ? 1.979 -5.25 -10.219 1 94.5 85 PRO A N 1
ATOM 669 C CA . PRO A 1 85 ? 1.758 -3.877 -9.758 1 94.5 85 PRO A CA 1
ATOM 670 C C . PRO A 1 85 ? 1.275 -2.953 -10.875 1 94.5 85 PRO A C 1
ATOM 672 O O . PRO A 1 85 ? 0.896 -1.81 -10.609 1 94.5 85 PRO A O 1
ATOM 675 N N . THR A 1 86 ? 1.319 -3.408 -12.102 1 92.5 86 THR A N 1
ATOM 676 C CA . THR A 1 86 ? 0.938 -2.57 -13.234 1 92.5 86 THR A CA 1
ATOM 677 C C . THR A 1 86 ? -0.249 -3.176 -13.984 1 92.5 86 THR A C 1
ATOM 679 O O . THR A 1 86 ? -0.576 -4.352 -13.789 1 92.5 86 THR A O 1
ATOM 682 N N . ASN A 1 87 ? -0.857 -2.453 -14.906 1 92.5 87 ASN A N 1
ATOM 683 C CA . ASN A 1 87 ? -2.029 -2.895 -15.656 1 92.5 87 ASN A CA 1
ATOM 684 C C . ASN A 1 87 ? -1.636 -3.539 -16.984 1 92.5 87 ASN A C 1
ATOM 686 O O . ASN A 1 87 ? -2.482 -3.742 -17.859 1 92.5 87 ASN A O 1
ATOM 690 N N . ASN A 1 88 ? -0.379 -3.861 -17.125 1 94.44 88 ASN A N 1
ATOM 691 C CA . ASN A 1 88 ? 0.109 -4.539 -18.328 1 94.44 88 ASN A CA 1
ATOM 692 C C . ASN A 1 88 ? -0.052 -6.051 -18.219 1 94.44 88 ASN A C 1
ATOM 694 O O . ASN A 1 88 ? 0.757 -6.723 -17.578 1 94.44 88 ASN A O 1
ATOM 698 N N . ILE A 1 89 ? -1.065 -6.582 -18.859 1 95.81 89 ILE A N 1
ATOM 699 C CA . ILE A 1 89 ? -1.435 -7.988 -18.766 1 95.81 89 ILE A CA 1
ATOM 700 C C . ILE A 1 89 ? -0.284 -8.859 -19.266 1 95.81 89 ILE A C 1
ATOM 702 O O . ILE A 1 89 ? 0.119 -9.812 -18.594 1 95.81 89 ILE A O 1
ATOM 706 N N . SER A 1 90 ? 0.284 -8.406 -20.422 1 96.56 90 SER A N 1
ATOM 707 C CA . SER A 1 90 ? 1.36 -9.188 -21.016 1 96.56 90 SER A CA 1
ATOM 708 C C . SER A 1 90 ? 2.57 -9.258 -20.094 1 96.56 90 SER A C 1
ATOM 710 O O . SER A 1 90 ? 3.17 -10.328 -19.938 1 96.56 90 SER A O 1
ATOM 712 N N . GLU A 1 91 ? 2.857 -8.164 -19.516 1 96.38 91 GLU A N 1
ATOM 713 C CA . GLU A 1 91 ? 3.975 -8.117 -18.578 1 96.38 91 GLU A CA 1
ATOM 714 C C . GLU A 1 91 ? 3.695 -8.977 -17.344 1 96.38 91 GLU A C 1
ATOM 716 O O . GLU A 1 91 ? 4.594 -9.648 -16.828 1 96.38 91 GLU A O 1
ATOM 721 N N . ALA A 1 92 ? 2.461 -8.977 -16.859 1 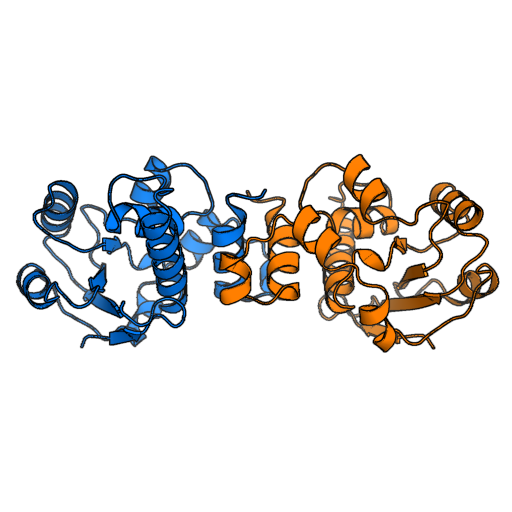97.25 92 ALA A N 1
ATOM 722 C CA . ALA A 1 92 ? 2.076 -9.781 -15.711 1 97.25 92 ALA A CA 1
ATOM 723 C C . ALA A 1 92 ? 2.324 -11.266 -15.977 1 97.25 92 ALA A C 1
ATOM 725 O O . ALA A 1 92 ? 2.938 -11.953 -15.164 1 97.25 92 ALA A O 1
ATOM 726 N N . PHE A 1 93 ? 1.966 -11.734 -17.125 1 96.81 93 PHE A N 1
ATOM 727 C CA . PHE A 1 93 ? 2.125 -13.141 -17.484 1 96.81 93 PHE A CA 1
ATOM 728 C C . PHE A 1 93 ? 3.6 -13.5 -17.625 1 96.81 93 PHE A C 1
ATOM 730 O O . PHE A 1 93 ? 4.027 -14.57 -17.172 1 96.81 93 PHE A O 1
ATOM 737 N N . LYS A 1 94 ? 4.305 -12.578 -18.203 1 97.31 94 LYS A N 1
ATOM 738 C CA . LYS A 1 94 ? 5.73 -12.797 -18.438 1 97.31 94 LYS A CA 1
ATOM 739 C C . LYS A 1 94 ? 6.492 -12.867 -17.109 1 97.31 94 LYS A C 1
ATOM 741 O O . LYS A 1 94 ? 7.379 -13.703 -16.938 1 97.31 94 LYS A O 1
ATOM 746 N N . LYS A 1 95 ? 6.117 -12.078 -16.172 1 98 95 LYS A N 1
ATOM 747 C CA . LYS A 1 95 ? 6.898 -11.922 -14.945 1 98 95 LYS A CA 1
ATOM 748 C C . LYS A 1 95 ? 6.445 -12.906 -13.875 1 98 95 LYS A C 1
ATOM 750 O O . LYS A 1 95 ? 7.266 -13.422 -13.109 1 98 95 LYS A O 1
ATOM 755 N N . PHE A 1 96 ? 5.148 -13.188 -13.844 1 98.69 96 PHE A N 1
ATOM 756 C CA . PHE A 1 96 ? 4.645 -13.969 -12.719 1 98.69 96 PHE A CA 1
ATOM 757 C C . PHE A 1 96 ? 4.273 -15.383 -13.164 1 98.69 96 PHE A C 1
ATOM 759 O O . PHE A 1 96 ? 4.152 -16.281 -12.336 1 98.69 96 PHE A O 1
ATOM 766 N N . GLY A 1 97 ? 4.035 -15.555 -14.391 1 98.44 97 GLY A N 1
ATOM 767 C CA . GLY A 1 97 ? 3.676 -16.859 -14.906 1 98.44 97 GLY A CA 1
ATOM 768 C C . GLY A 1 97 ? 4.859 -17.812 -15.016 1 98.44 97 GLY A C 1
ATOM 769 O O . GLY A 1 97 ? 6.012 -17.375 -14.945 1 98.44 97 GLY A O 1
ATOM 770 N N . LEU A 1 98 ? 4.539 -19.062 -15.195 1 98.38 98 LEU A N 1
ATOM 771 C CA . LEU A 1 98 ? 5.551 -20.094 -15.414 1 98.38 98 LEU A CA 1
ATOM 772 C C . LEU A 1 98 ? 6.254 -19.875 -16.75 1 98.38 98 LEU A C 1
ATOM 774 O O . LEU A 1 98 ? 5.602 -19.688 -17.781 1 98.38 98 LEU A O 1
ATOM 778 N N . ALA A 1 99 ? 7.551 -19.812 -16.688 1 98.06 99 ALA A N 1
ATOM 779 C CA . ALA A 1 99 ? 8.336 -19.75 -17.922 1 98.06 99 ALA A CA 1
ATOM 780 C C . ALA A 1 99 ? 8.719 -21.156 -18.406 1 98.06 99 ALA A C 1
ATOM 782 O O . ALA A 1 99 ? 8.672 -22.109 -17.625 1 98.06 99 ALA A O 1
ATOM 783 N N . ASP A 1 100 ? 9.195 -21.25 -19.625 1 97.75 100 ASP A N 1
ATOM 784 C CA . ASP A 1 100 ? 9.469 -22.531 -20.266 1 97.75 100 ASP A CA 1
ATOM 785 C C . ASP A 1 100 ? 10.617 -23.266 -19.578 1 97.75 100 ASP A C 1
ATOM 787 O O . ASP A 1 100 ? 10.664 -24.484 -19.547 1 97.75 100 ASP A O 1
ATOM 791 N N . ASN A 1 101 ? 11.484 -22.469 -18.984 1 97.5 101 ASN A N 1
ATOM 792 C CA . ASN A 1 101 ? 12.703 -23.094 -18.453 1 97.5 101 ASN A CA 1
ATOM 793 C C . ASN A 1 101 ? 12.719 -23.078 -16.922 1 97.5 101 ASN A C 1
ATOM 795 O O . ASN A 1 101 ? 13.742 -23.406 -16.312 1 97.5 101 ASN A O 1
ATOM 799 N N . ASP A 1 102 ? 11.648 -22.719 -16.312 1 98.06 102 ASP A N 1
ATOM 800 C CA . ASP A 1 102 ? 11.586 -22.688 -14.852 1 98.06 102 ASP A CA 1
ATOM 801 C C . ASP A 1 102 ? 11.742 -24.094 -14.273 1 98.06 102 ASP A C 1
ATOM 803 O O . ASP A 1 102 ? 11.188 -25.062 -14.812 1 98.06 102 ASP A O 1
ATOM 807 N N . SER A 1 103 ? 12.469 -24.234 -13.203 1 98.31 103 SER A N 1
ATOM 808 C CA . SER A 1 103 ? 12.609 -25.516 -12.508 1 98.31 103 SER A CA 1
ATOM 809 C C . SER A 1 103 ? 11.719 -25.578 -11.273 1 98.31 103 SER A C 1
ATOM 811 O O . SER A 1 103 ? 11.531 -26.656 -10.695 1 98.31 103 SER A O 1
ATOM 813 N N . GLY A 1 104 ? 11.25 -24.469 -10.766 1 98.5 104 GLY A N 1
ATOM 814 C CA . GLY A 1 104 ? 10.25 -24.391 -9.719 1 98.5 104 GLY A CA 1
ATOM 815 C C . GLY A 1 104 ? 8.891 -23.938 -10.227 1 98.5 104 GLY A C 1
ATOM 816 O O . GLY A 1 104 ? 8.805 -23.062 -11.086 1 98.5 104 GLY A O 1
ATOM 817 N N . VAL A 1 105 ? 7.863 -24.578 -9.727 1 98.38 105 VAL A N 1
ATOM 818 C CA . VAL A 1 105 ? 6.504 -24.219 -10.125 1 98.38 105 VAL A CA 1
ATOM 819 C C . VAL A 1 105 ? 5.613 -24.125 -8.891 1 98.38 105 VAL A C 1
ATOM 821 O O . VAL A 1 105 ? 5.633 -25 -8.031 1 98.38 105 VAL A O 1
ATOM 824 N N . LEU A 1 106 ? 4.93 -23.047 -8.773 1 98.44 106 LEU A N 1
ATOM 825 C CA . LEU A 1 106 ? 3.875 -22.875 -7.785 1 98.44 106 LEU A CA 1
ATOM 826 C C . LEU A 1 106 ? 2.5 -22.938 -8.438 1 98.44 106 LEU A C 1
ATOM 828 O O . LEU A 1 106 ? 2.223 -22.203 -9.391 1 98.44 106 LEU A O 1
ATOM 832 N N . ILE A 1 107 ? 1.659 -23.797 -7.98 1 96.75 107 ILE A N 1
ATOM 833 C CA . ILE A 1 107 ? 0.339 -24 -8.57 1 96.75 107 ILE A CA 1
ATOM 834 C C . ILE A 1 107 ? -0.738 -23.531 -7.59 1 96.75 107 ILE A C 1
ATOM 836 O O . ILE A 1 107 ? -0.684 -23.844 -6.398 1 96.75 107 ILE A O 1
ATOM 840 N N . VAL A 1 108 ? -1.649 -22.766 -8.109 1 96.62 108 VAL A N 1
ATOM 841 C CA . VAL A 1 108 ? -2.814 -22.328 -7.348 1 96.62 108 VAL A CA 1
ATOM 842 C C . VAL A 1 108 ? -4.074 -22.984 -7.91 1 96.62 108 VAL A C 1
ATOM 844 O O . VAL A 1 108 ? -4.387 -22.828 -9.094 1 96.62 108 VAL A O 1
ATOM 847 N N . LEU A 1 109 ? -4.73 -23.719 -7.094 1 94.69 109 LEU A N 1
ATOM 848 C CA . LEU A 1 109 ? -6.012 -24.312 -7.453 1 94.69 109 LEU A CA 1
ATOM 849 C C . LEU A 1 109 ? -7.148 -23.656 -6.676 1 94.69 109 LEU A C 1
ATOM 851 O O . LEU A 1 109 ? -7.074 -23.531 -5.453 1 94.69 109 LEU A O 1
ATOM 855 N N . THR A 1 110 ? -8.109 -23.172 -7.422 1 94 110 THR A N 1
ATOM 856 C CA . THR A 1 110 ? -9.297 -22.594 -6.797 1 94 110 THR A CA 1
ATOM 857 C C . THR A 1 110 ? -10.492 -23.531 -6.949 1 94 110 THR A C 1
ATOM 859 O O . THR A 1 110 ? -10.727 -24.078 -8.031 1 94 110 THR A O 1
ATOM 862 N N . GLU A 1 111 ? -11.133 -23.734 -5.887 1 89.44 111 GLU A N 1
ATOM 863 C CA . GLU A 1 111 ? -12.297 -24.609 -5.895 1 89.44 111 GLU A CA 1
ATOM 864 C C . GLU A 1 111 ? -13.523 -23.906 -5.324 1 89.44 111 GLU A C 1
ATOM 866 O O . GLU A 1 111 ? -13.445 -23.266 -4.277 1 89.44 111 GLU A O 1
ATOM 871 N N . ASP A 1 112 ? -14.562 -23.953 -6.082 1 82.69 112 ASP A N 1
ATOM 872 C CA . ASP A 1 112 ? -15.82 -23.406 -5.582 1 82.69 112 ASP A CA 1
ATOM 873 C C . ASP A 1 112 ? -16.719 -24.531 -5.039 1 82.69 112 ASP A C 1
ATOM 875 O O . ASP A 1 112 ? -17.922 -24.328 -4.859 1 82.69 112 ASP A O 1
ATOM 879 N N . GLY A 1 113 ? -16.156 -25.578 -4.652 1 69 113 GLY A N 1
ATOM 880 C CA . GLY A 1 113 ? -16.922 -26.703 -4.152 1 69 113 GLY A CA 1
ATOM 881 C C . GLY A 1 113 ? -17.203 -27.75 -5.211 1 69 113 GLY A C 1
ATOM 882 O O . GLY A 1 113 ? -17.641 -28.859 -4.895 1 69 113 GLY A O 1
ATOM 883 N N . THR A 1 114 ? -16.984 -27.438 -6.469 1 59.75 114 THR A N 1
ATOM 884 C CA . THR A 1 114 ? -17.375 -28.375 -7.516 1 59.75 114 THR A CA 1
ATOM 885 C C . THR A 1 114 ? -16.172 -29.172 -8.008 1 59.75 114 THR A C 1
ATOM 887 O O . THR A 1 114 ? -16.312 -30.328 -8.422 1 59.75 114 THR A O 1
ATOM 890 N N . LYS A 1 115 ? -15.031 -28.531 -8.414 1 58.22 115 LYS A N 1
ATOM 891 C CA . LYS A 1 115 ? -13.992 -29.188 -9.195 1 58.22 115 LYS A CA 1
ATOM 892 C C . LYS A 1 115 ? -12.852 -29.672 -8.305 1 58.22 115 LYS A C 1
ATOM 894 O O . LYS A 1 115 ? -12.555 -29.047 -7.285 1 58.22 115 LYS A O 1
ATOM 899 N N . LYS A 1 116 ? -12.484 -31.016 -8.453 1 55.25 116 LYS A N 1
ATOM 900 C CA . LYS A 1 116 ? -11.469 -31.75 -7.703 1 55.25 116 LYS A CA 1
ATOM 901 C C . LYS A 1 116 ? -10.07 -31.453 -8.242 1 55.25 116 LYS A C 1
ATOM 903 O O . LYS A 1 116 ? -9.875 -31.344 -9.453 1 55.25 116 LYS A O 1
ATOM 908 N N . SER A 1 117 ? -8.992 -30.844 -7.477 1 57.22 117 SER A N 1
ATOM 909 C CA . SER A 1 117 ? -7.574 -30.516 -7.551 1 57.22 117 SER A CA 1
ATOM 910 C C . SER A 1 117 ? -6.758 -31.719 -8.016 1 57.22 117 SER A C 1
ATOM 912 O O . SER A 1 117 ? -5.68 -31.562 -8.594 1 57.22 117 SER A O 1
ATOM 914 N N . GLN A 1 118 ? -7.25 -32.969 -8.023 1 58.47 118 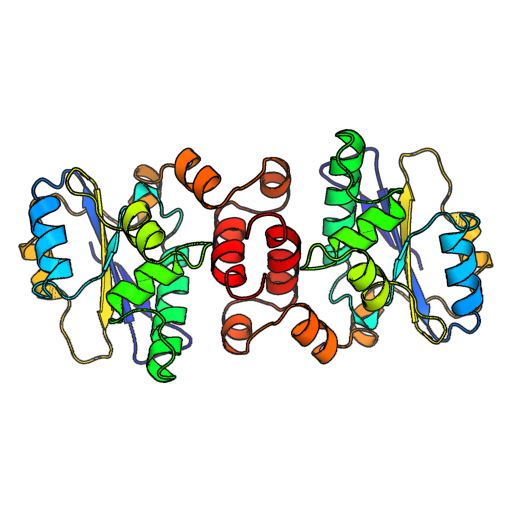GLN A N 1
ATOM 915 C CA . GLN A 1 118 ? -6.344 -34.125 -7.949 1 58.47 118 GLN A CA 1
ATOM 916 C C . GLN A 1 118 ? -5.699 -34.406 -9.305 1 58.47 118 GLN A C 1
ATOM 918 O O . GLN A 1 118 ? -4.613 -35 -9.367 1 58.47 118 GLN A O 1
ATOM 923 N N . GLU A 1 119 ? -6.125 -33.719 -10.398 1 79.31 119 GLU A N 1
ATOM 924 C CA . GLU A 1 119 ? -5.664 -34.188 -11.703 1 79.31 119 GLU A CA 1
ATOM 925 C C . GLU A 1 119 ? -4.402 -33.469 -12.133 1 79.31 119 GLU A C 1
ATOM 927 O O . GLU A 1 119 ? -3.59 -34 -12.891 1 79.31 119 GLU A O 1
ATOM 932 N N . ILE A 1 120 ? -3.951 -32.469 -11.398 1 86.94 120 ILE A N 1
ATOM 933 C CA . ILE A 1 120 ? -2.865 -31.656 -11.922 1 86.94 120 ILE A CA 1
ATOM 934 C C . ILE A 1 120 ? -1.526 -32.188 -11.43 1 86.94 120 ILE A C 1
ATOM 936 O O . ILE A 1 120 ? -0.521 -32.125 -12.141 1 86.94 120 ILE A O 1
ATOM 940 N N . ILE A 1 121 ? -1.499 -32.875 -10.281 1 88.56 121 ILE A N 1
ATOM 941 C CA . ILE A 1 121 ? -0.264 -33.344 -9.664 1 88.56 121 ILE A CA 1
ATOM 942 C C . ILE A 1 121 ? 0.39 -34.406 -10.562 1 88.56 121 ILE A C 1
ATOM 944 O O . ILE A 1 121 ? 1.609 -34.375 -10.742 1 88.56 121 ILE A O 1
ATOM 948 N N . SER A 1 122 ? -0.429 -35.188 -11.141 1 89.94 122 SER A N 1
ATOM 949 C CA . SER A 1 122 ? 0.074 -36.281 -11.961 1 89.94 122 SER A CA 1
ATOM 950 C C . SER A 1 122 ? 0.69 -35.75 -13.258 1 89.94 122 SER A C 1
ATOM 952 O O . SER A 1 122 ? 1.425 -36.469 -13.93 1 89.94 122 SER A O 1
ATOM 954 N N . GLN A 1 123 ? 0.484 -34.5 -13.57 1 93.88 123 GLN A N 1
ATOM 955 C CA . GLN A 1 123 ? 0.977 -33.938 -14.82 1 93.88 123 GLN A CA 1
ATOM 956 C C . GLN A 1 123 ? 2.34 -33.281 -14.625 1 93.88 123 GLN A C 1
ATOM 958 O O . GLN A 1 123 ? 3.016 -32.938 -15.594 1 93.88 123 GLN A O 1
ATOM 963 N N . ILE A 1 124 ? 2.766 -33.156 -13.391 1 95.69 124 ILE A N 1
ATOM 964 C CA . ILE A 1 124 ? 4.004 -32.438 -13.102 1 95.69 124 ILE A CA 1
ATOM 965 C C . ILE A 1 124 ? 5.164 -33.438 -13.023 1 95.69 124 ILE A C 1
ATOM 967 O O . ILE A 1 124 ? 5.133 -34.375 -12.242 1 95.69 124 ILE A O 1
ATOM 971 N N . ASP A 1 125 ? 6.09 -33.344 -13.914 1 97.69 125 ASP A N 1
ATOM 972 C CA . ASP A 1 125 ? 7.359 -34.062 -13.812 1 97.69 125 ASP A CA 1
ATOM 973 C C . ASP A 1 125 ? 8.344 -33.312 -12.914 1 97.69 125 ASP A C 1
ATOM 975 O O . ASP A 1 125 ? 9.211 -32.594 -13.406 1 97.69 125 ASP A O 1
ATOM 979 N N . GLY A 1 126 ? 8.25 -33.531 -11.648 1 97.69 126 GLY A N 1
ATOM 980 C CA . GLY A 1 126 ? 9.047 -32.844 -10.633 1 97.69 126 GLY A CA 1
ATOM 981 C C . GLY A 1 126 ? 8.789 -33.375 -9.234 1 97.69 126 GLY A C 1
ATOM 982 O O . GLY A 1 126 ? 8.117 -34.406 -9.055 1 97.69 126 GLY A O 1
ATOM 983 N N . GLU A 1 127 ? 9.383 -32.75 -8.266 1 97.75 127 GLU A N 1
ATOM 984 C CA . GLU A 1 127 ? 9.273 -33.156 -6.867 1 97.75 127 GLU A CA 1
ATOM 985 C C . GLU A 1 127 ? 8.445 -32.156 -6.07 1 97.75 127 GLU A C 1
ATOM 987 O O . GLU A 1 127 ? 8.781 -30.984 -6.004 1 97.75 127 GLU A O 1
ATOM 992 N N . GLN A 1 128 ? 7.379 -32.656 -5.508 1 97.19 128 GLN A N 1
ATOM 993 C CA . GLN A 1 128 ? 6.582 -31.781 -4.664 1 97.19 128 GLN A CA 1
ATOM 994 C C . GLN A 1 128 ? 7.289 -31.484 -3.342 1 97.19 128 GLN A C 1
ATOM 996 O O . GLN A 1 128 ? 7.859 -32.406 -2.73 1 97.19 128 GLN A O 1
ATOM 1001 N N . VAL A 1 129 ? 7.297 -30.266 -2.932 1 97.62 129 VAL A N 1
ATOM 1002 C CA . VAL A 1 129 ? 7.879 -29.859 -1.656 1 97.62 129 VAL A CA 1
ATOM 1003 C C . VAL A 1 129 ? 6.855 -29.062 -0.847 1 97.62 129 VAL A C 1
ATOM 1005 O O . VAL A 1 129 ? 5.859 -28.578 -1.396 1 97.62 129 VAL A O 1
ATOM 1008 N N . PRO A 1 130 ? 6.98 -28.969 0.481 1 97.06 130 PRO A N 1
ATOM 1009 C CA . PRO A 1 130 ? 6.039 -28.188 1.289 1 97.06 130 PRO A CA 1
ATOM 1010 C C . PRO A 1 130 ? 6.031 -26.703 0.924 1 97.06 130 PRO A C 1
ATOM 1012 O O . PRO A 1 130 ? 7.074 -26.156 0.565 1 97.06 130 PRO A O 1
ATOM 1015 N N . ILE A 1 131 ? 4.902 -26.062 1.074 1 97.44 131 ILE A N 1
ATOM 1016 C CA . ILE A 1 131 ? 4.746 -24.656 0.736 1 97.44 131 ILE A CA 1
ATOM 1017 C C . ILE A 1 131 ? 5.656 -23.812 1.623 1 97.44 131 ILE A C 1
ATOM 1019 O O . ILE A 1 131 ? 6.039 -22.688 1.25 1 97.44 131 ILE A O 1
ATOM 1023 N N . THR A 1 132 ? 6.016 -24.328 2.832 1 96.19 132 THR A N 1
ATOM 1024 C CA . THR A 1 132 ? 6.898 -23.625 3.758 1 96.19 132 THR A CA 1
ATOM 1025 C C . THR A 1 132 ? 8.281 -23.453 3.146 1 96.19 132 THR A C 1
ATOM 1027 O O . THR A 1 132 ? 9.078 -22.641 3.631 1 96.19 132 THR A O 1
ATOM 1030 N N . ALA A 1 133 ? 8.586 -24.172 2.029 1 97.56 133 ALA A N 1
ATOM 1031 C CA . ALA A 1 133 ? 9.867 -24.062 1.339 1 97.56 133 ALA A CA 1
ATOM 1032 C C . ALA A 1 133 ? 9.844 -22.906 0.335 1 97.56 133 ALA A C 1
ATOM 1034 O O . ALA A 1 133 ? 10.859 -22.625 -0.311 1 97.56 133 ALA A O 1
ATOM 1035 N N . LEU A 1 134 ? 8.789 -22.172 0.238 1 98.31 134 LEU A N 1
ATOM 1036 C CA . LEU A 1 134 ? 8.617 -21.141 -0.776 1 98.31 134 LEU A CA 1
ATOM 1037 C C . LEU A 1 134 ? 9.742 -20.125 -0.707 1 98.31 134 LEU A C 1
ATOM 1039 O O . LEU A 1 134 ? 10.25 -19.672 -1.739 1 98.31 134 LEU A O 1
ATOM 1043 N N . THR A 1 135 ? 10.164 -19.781 0.482 1 96.94 135 THR A N 1
ATOM 1044 C CA . THR A 1 135 ? 11.18 -18.734 0.664 1 96.94 135 THR A CA 1
ATOM 1045 C C . THR A 1 135 ? 12.5 -19.156 0.025 1 96.94 135 THR A C 1
ATOM 1047 O O . THR A 1 135 ? 13.32 -18.297 -0.321 1 96.94 135 THR A O 1
ATOM 1050 N N . GLU A 1 136 ? 12.719 -20.438 -0.177 1 98 136 GLU A N 1
ATOM 1051 C CA . GLU A 1 136 ? 13.938 -20.922 -0.82 1 98 136 GLU A CA 1
ATOM 1052 C C . GLU A 1 136 ? 13.906 -20.672 -2.322 1 98 136 GLU A C 1
ATOM 1054 O O . GLU A 1 136 ? 14.953 -20.688 -2.98 1 98 136 GLU A O 1
ATOM 1059 N N . PHE A 1 137 ? 12.75 -20.469 -2.877 1 98.69 137 PHE A N 1
ATOM 1060 C CA . PHE A 1 137 ? 12.578 -20.219 -4.305 1 98.69 137 PHE A CA 1
ATOM 1061 C C . PHE A 1 137 ? 12.586 -18.734 -4.609 1 98.69 137 PHE A C 1
ATOM 1063 O O . PHE A 1 137 ? 12.961 -18.328 -5.711 1 98.69 137 PHE A O 1
ATOM 1070 N N . THR A 1 138 ? 12.195 -17.906 -3.654 1 98.75 138 THR A N 1
ATOM 1071 C CA . THR A 1 138 ? 11.953 -16.484 -3.863 1 98.75 138 THR A CA 1
ATOM 1072 C C . THR A 1 138 ? 13.242 -15.766 -4.234 1 98.75 138 THR A C 1
ATOM 1074 O O . THR A 1 138 ? 14.273 -15.953 -3.582 1 98.75 138 THR A O 1
ATOM 1077 N N . ASP A 1 139 ? 13.227 -15.023 -5.332 1 98.56 139 ASP A N 1
ATOM 1078 C CA . ASP A 1 139 ? 14.289 -14.102 -5.715 1 98.56 139 ASP A CA 1
ATOM 1079 C C . ASP A 1 139 ? 13.969 -12.672 -5.273 1 98.56 139 ASP A C 1
ATOM 1081 O O . ASP A 1 139 ? 13.375 -11.906 -6.031 1 98.56 139 ASP A O 1
ATOM 1085 N N . ILE A 1 140 ? 14.422 -12.305 -4.121 1 97.88 140 ILE A N 1
ATOM 1086 C CA . ILE A 1 140 ? 14.055 -11.055 -3.469 1 97.88 140 ILE A CA 1
ATOM 1087 C C . ILE A 1 140 ? 14.508 -9.875 -4.328 1 97.88 140 ILE A C 1
ATOM 1089 O O . ILE A 1 140 ? 13.828 -8.852 -4.383 1 97.88 140 ILE A O 1
ATOM 1093 N N . LYS A 1 141 ? 15.656 -9.992 -5.016 1 97.56 141 LYS A N 1
ATOM 1094 C CA . LYS A 1 141 ? 16.125 -8.922 -5.898 1 97.56 141 LYS A CA 1
ATOM 1095 C C . LYS A 1 141 ? 15.148 -8.672 -7.035 1 97.56 141 LYS A C 1
ATOM 1097 O O . LYS A 1 141 ? 14.82 -7.527 -7.336 1 97.56 141 LYS A O 1
ATOM 1102 N N . LYS A 1 142 ? 14.602 -9.742 -7.656 1 97.94 142 LYS A N 1
ATOM 1103 C CA . LYS A 1 142 ? 13.625 -9.625 -8.734 1 97.94 142 LYS A CA 1
ATOM 1104 C C . LYS A 1 142 ? 12.312 -9.031 -8.234 1 97.94 142 LYS A C 1
ATOM 1106 O O . LYS A 1 142 ? 11.703 -8.195 -8.898 1 97.94 142 LYS A O 1
ATOM 1111 N N . VAL A 1 143 ? 11.93 -9.461 -7.035 1 98.06 143 VAL A N 1
ATOM 1112 C CA . VAL A 1 143 ? 10.688 -8.977 -6.441 1 98.06 143 VAL A CA 1
ATOM 1113 C C . VAL A 1 143 ? 10.797 -7.473 -6.184 1 98.06 143 VAL A C 1
ATOM 1115 O O . VAL A 1 143 ? 9.906 -6.707 -6.57 1 98.06 143 VAL A O 1
ATOM 1118 N N . LYS A 1 144 ? 11.914 -7.074 -5.562 1 96.56 144 LYS A N 1
ATOM 1119 C CA . LYS A 1 144 ? 12.109 -5.66 -5.25 1 96.56 144 LYS A CA 1
ATOM 1120 C C . LYS A 1 144 ? 12.148 -4.816 -6.52 1 96.56 144 LYS A C 1
ATOM 1122 O O . LYS A 1 144 ? 11.609 -3.705 -6.547 1 96.56 144 LYS A O 1
ATOM 1127 N N . LYS A 1 145 ? 12.734 -5.336 -7.531 1 96.06 145 LYS A N 1
ATOM 1128 C CA . LYS A 1 145 ? 12.789 -4.633 -8.805 1 96.06 145 LYS A CA 1
ATOM 1129 C C . LYS A 1 145 ? 11.398 -4.52 -9.438 1 96.06 145 LYS A C 1
ATOM 1131 O O . LYS A 1 145 ? 11.008 -3.445 -9.898 1 96.06 145 LYS A O 1
ATOM 1136 N N . MET A 1 146 ? 10.633 -5.57 -9.438 1 96.25 146 MET A N 1
ATOM 1137 C CA . MET A 1 146 ? 9.305 -5.613 -10.047 1 96.25 146 MET A CA 1
ATOM 1138 C C . MET A 1 146 ? 8.367 -4.617 -9.375 1 96.25 146 MET A C 1
ATOM 1140 O O . MET A 1 146 ? 7.617 -3.91 -10.047 1 96.25 146 MET A O 1
ATOM 1144 N N . TYR A 1 147 ? 8.461 -4.555 -8.07 1 95.69 147 TYR A N 1
ATOM 1145 C CA . TYR A 1 147 ? 7.539 -3.713 -7.32 1 95.69 147 TYR A CA 1
ATOM 1146 C C . TYR A 1 147 ? 8.172 -2.363 -7.004 1 95.69 147 TYR A C 1
ATOM 1148 O O . TYR A 1 147 ? 7.586 -1.55 -6.281 1 95.69 147 TYR A O 1
ATOM 1156 N N . LYS A 1 148 ? 9.422 -2.156 -7.414 1 92.75 148 LYS A N 1
ATOM 1157 C CA . LYS A 1 148 ? 10.141 -0.896 -7.27 1 92.75 148 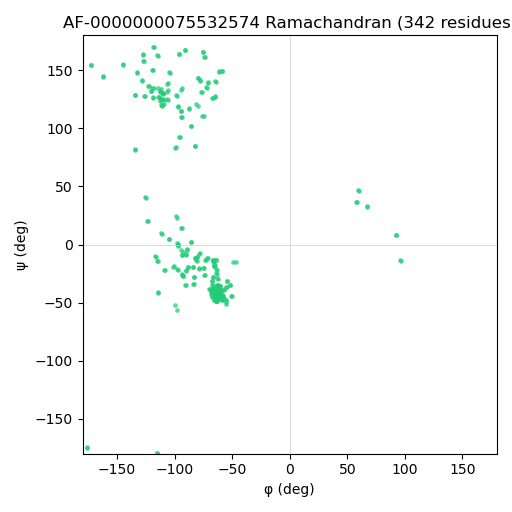LYS A CA 1
ATOM 1158 C C . LYS A 1 148 ? 10.258 -0.495 -5.801 1 92.75 148 LYS A C 1
ATOM 1160 O O . LYS A 1 148 ? 9.961 0.645 -5.438 1 92.75 148 LYS A O 1
ATOM 1165 N N . LEU A 1 149 ? 10.617 -1.447 -5.059 1 93.06 149 LEU A N 1
ATOM 1166 C CA . LEU A 1 149 ? 10.797 -1.178 -3.635 1 93.06 149 LEU A CA 1
ATOM 1167 C C . LEU A 1 149 ? 12.102 -0.44 -3.383 1 93.06 149 LEU A C 1
ATOM 1169 O O . LEU A 1 149 ? 13.148 -0.828 -3.906 1 93.06 149 LEU A O 1
ATOM 1173 N N . THR A 1 150 ? 11.945 0.628 -2.6 1 85.06 150 THR A N 1
ATOM 1174 C CA . THR A 1 150 ? 13.133 1.421 -2.305 1 85.06 150 THR A CA 1
ATOM 1175 C C . THR A 1 150 ? 13.734 1.015 -0.964 1 85.06 150 THR A C 1
ATOM 1177 O O . THR A 1 150 ? 13.07 0.377 -0.145 1 85.06 150 THR A O 1
ATOM 1180 N N . ALA A 1 151 ? 14.953 1.41 -0.756 1 83.38 151 ALA A N 1
ATOM 1181 C CA . ALA A 1 151 ? 15.625 1.141 0.511 1 83.38 151 ALA A CA 1
ATOM 1182 C C . ALA A 1 151 ? 14.906 1.818 1.672 1 83.38 151 ALA A C 1
ATOM 1184 O O . ALA A 1 151 ? 14.844 1.274 2.777 1 83.38 151 ALA A O 1
ATOM 1185 N N . GLN A 1 152 ? 14.406 2.961 1.459 1 77.38 152 GLN A N 1
ATOM 1186 C CA . GLN A 1 152 ? 13.695 3.707 2.492 1 77.38 152 GLN A CA 1
ATOM 1187 C C . GLN A 1 152 ? 12.43 2.977 2.922 1 77.38 152 GLN A C 1
ATOM 1189 O O . GLN A 1 152 ? 12.125 2.9 4.113 1 77.38 152 GLN A O 1
ATOM 1194 N N . GLU A 1 153 ? 11.688 2.447 1.959 1 81.19 153 GLU A N 1
ATOM 1195 C CA . GLU A 1 153 ? 10.453 1.726 2.242 1 81.19 153 GLU A CA 1
ATOM 1196 C C . GLU A 1 153 ? 10.719 0.472 3.07 1 81.19 153 GLU A C 1
ATOM 1198 O O . GLU A 1 153 ? 9.922 0.11 3.936 1 81.19 153 GLU A O 1
ATOM 1203 N N . GLU A 1 154 ? 11.805 -0.112 2.795 1 84.25 154 GLU A N 1
ATOM 1204 C CA . GLU A 1 154 ? 12.148 -1.354 3.484 1 84.25 154 GLU A CA 1
ATOM 1205 C C . GLU A 1 154 ? 12.398 -1.11 4.969 1 84.25 154 GLU A C 1
ATOM 1207 O O . GLU A 1 154 ? 12.391 -2.051 5.77 1 84.25 154 GLU A O 1
ATOM 1212 N N . LYS A 1 155 ? 12.539 0.157 5.316 1 81.06 155 LYS A N 1
ATOM 1213 C CA . LYS A 1 155 ? 12.797 0.494 6.715 1 81.06 155 LYS A CA 1
ATOM 1214 C C . LYS A 1 155 ? 11.484 0.678 7.48 1 81.06 155 LYS A C 1
ATOM 1216 O O . LYS A 1 155 ? 11.469 0.631 8.711 1 81.06 155 LYS A O 1
ATOM 1221 N N . ILE A 1 156 ? 10.469 0.889 6.719 1 80.38 156 ILE A N 1
ATOM 1222 C CA . ILE A 1 156 ? 9.234 1.236 7.414 1 80.38 156 ILE A CA 1
ATOM 1223 C C . ILE A 1 156 ? 8.195 0.14 7.195 1 80.38 156 ILE A C 1
ATOM 1225 O O . ILE A 1 156 ? 7.168 0.1 7.887 1 80.38 156 ILE A O 1
ATOM 1229 N N . SER A 1 157 ? 8.375 -0.774 6.258 1 87.5 157 SER A N 1
ATOM 1230 C CA . SER A 1 157 ? 7.434 -1.853 5.969 1 87.5 157 SER A CA 1
ATOM 1231 C C . SER A 1 157 ? 8.164 -3.127 5.559 1 87.5 157 SER A C 1
ATOM 1233 O O . SER A 1 157 ? 9.297 -3.07 5.074 1 87.5 157 SER A O 1
ATOM 1235 N N . THR A 1 158 ? 7.527 -4.227 5.754 1 93.12 158 THR A N 1
ATOM 1236 C CA . THR A 1 158 ? 8.094 -5.48 5.262 1 93.12 158 THR A CA 1
ATOM 1237 C C . THR A 1 158 ? 7.949 -5.578 3.744 1 93.12 158 THR A C 1
ATOM 1239 O O . THR A 1 158 ? 7.125 -4.887 3.146 1 93.12 158 THR A O 1
ATOM 1242 N N . VAL A 1 159 ? 8.742 -6.453 3.172 1 95.31 159 VAL A N 1
ATOM 1243 C CA . VAL A 1 159 ? 8.656 -6.688 1.735 1 95.31 159 VAL A CA 1
ATOM 1244 C C . VAL A 1 159 ? 7.254 -7.16 1.368 1 95.31 159 VAL A C 1
ATOM 1246 O O . VAL A 1 159 ? 6.66 -6.676 0.402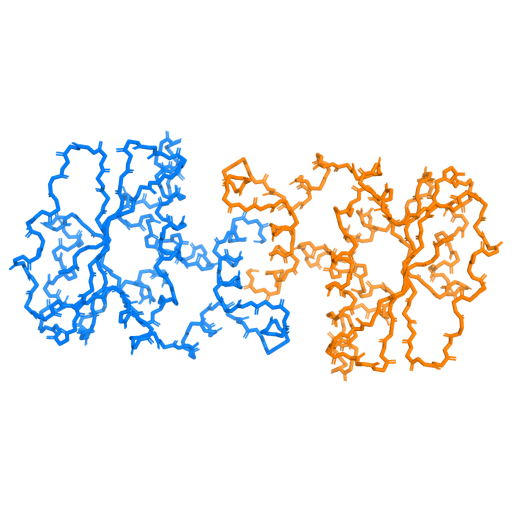 1 95.31 159 VAL A O 1
ATOM 1249 N N . LEU A 1 160 ? 6.699 -8.102 2.178 1 95.75 160 LEU A N 1
ATOM 1250 C CA . LEU A 1 160 ? 5.348 -8.594 1.92 1 95.75 160 LEU A CA 1
ATOM 1251 C C . LEU A 1 160 ? 4.34 -7.449 1.955 1 95.75 160 LEU A C 1
ATOM 1253 O O . LEU A 1 160 ? 3.504 -7.324 1.056 1 95.75 160 LEU A O 1
ATOM 1257 N N . GLU A 1 161 ? 4.473 -6.57 2.932 1 92.56 161 GLU A N 1
ATOM 1258 C CA . GLU A 1 161 ? 3.547 -5.449 3.055 1 92.56 161 GLU A CA 1
ATOM 1259 C C . GLU A 1 161 ? 3.66 -4.508 1.859 1 92.56 161 GLU A C 1
ATOM 1261 O O . GLU A 1 161 ? 2.646 -4.031 1.341 1 92.56 161 GLU A O 1
ATOM 1266 N N . ALA A 1 162 ? 4.883 -4.211 1.443 1 93.56 162 ALA A N 1
ATOM 1267 C CA . ALA A 1 162 ? 5.105 -3.334 0.295 1 93.56 162 ALA A CA 1
ATOM 1268 C C . ALA A 1 162 ? 4.551 -3.957 -0.984 1 93.56 162 ALA A C 1
ATOM 1270 O O . ALA A 1 162 ? 3.922 -3.271 -1.794 1 93.56 162 ALA A O 1
ATOM 1271 N N . VAL A 1 163 ? 4.695 -5.238 -1.153 1 95.75 163 VAL A N 1
ATOM 1272 C CA . VAL A 1 163 ? 4.188 -5.969 -2.312 1 95.75 163 VAL A CA 1
ATOM 1273 C C . VAL A 1 163 ? 2.664 -5.906 -2.338 1 95.75 163 VAL A C 1
ATOM 1275 O O . VAL A 1 163 ? 2.068 -5.547 -3.355 1 95.75 163 VAL A O 1
ATOM 1278 N N . LEU A 1 164 ? 2.07 -6.199 -1.23 1 93.62 164 LEU A N 1
ATOM 1279 C CA . LEU A 1 164 ? 0.614 -6.172 -1.144 1 93.62 164 LEU A CA 1
ATOM 1280 C C . LEU A 1 164 ? 0.075 -4.777 -1.442 1 93.62 164 LEU A C 1
ATOM 1282 O O . LEU A 1 164 ? -0.961 -4.637 -2.096 1 93.62 164 LEU A O 1
ATOM 1286 N N . CYS A 1 165 ? 0.806 -3.781 -1.018 1 91.69 165 CYS A N 1
ATOM 1287 C CA . CYS A 1 165 ? 0.426 -2.393 -1.254 1 91.69 165 CYS A CA 1
ATOM 1288 C C . CYS A 1 165 ? 0.413 -2.076 -2.744 1 91.69 165 CYS A C 1
ATOM 1290 O O . CYS A 1 165 ? -0.56 -1.522 -3.258 1 91.69 165 CYS A O 1
ATOM 1292 N N . ARG A 1 166 ? 1.465 -2.443 -3.447 1 93 166 ARG A N 1
ATOM 1293 C CA . ARG A 1 166 ? 1.55 -2.152 -4.875 1 93 166 ARG A CA 1
ATOM 1294 C C . ARG A 1 166 ? 0.505 -2.941 -5.656 1 93 166 ARG A C 1
ATOM 1296 O O . ARG A 1 166 ? -0.079 -2.428 -6.613 1 93 166 ARG A O 1
ATOM 1303 N N . MET A 1 167 ? 0.215 -4.207 -5.199 1 93.81 167 MET A N 1
ATOM 1304 C CA . MET A 1 167 ? -0.828 -5.008 -5.836 1 93.81 167 MET A CA 1
ATOM 1305 C C . MET A 1 167 ? -2.176 -4.301 -5.766 1 93.81 167 MET A C 1
ATOM 1307 O O . MET A 1 167 ? -2.932 -4.297 -6.742 1 93.81 167 MET A O 1
ATOM 1311 N N . SER A 1 168 ? -2.451 -3.668 -4.68 1 89.81 168 SER A N 1
ATOM 1312 C CA . SER A 1 168 ? -3.748 -3.049 -4.426 1 89.81 168 SER A CA 1
ATOM 1313 C C . SER A 1 168 ? -3.836 -1.666 -5.062 1 89.81 168 SER A C 1
ATOM 1315 O O . SER A 1 168 ? -4.93 -1.189 -5.379 1 89.81 168 SER A O 1
ATOM 1317 N N . ALA A 1 169 ? -2.662 -1.001 -5.207 1 89.06 169 ALA A N 1
ATOM 1318 C CA . ALA A 1 169 ? -2.633 0.387 -5.66 1 89.06 169 ALA A CA 1
ATOM 1319 C C . ALA A 1 169 ? -2.758 0.472 -7.18 1 89.06 169 ALA A C 1
ATOM 1321 O O . ALA A 1 169 ? -3.039 1.541 -7.727 1 89.06 169 ALA A O 1
ATOM 1322 N N . LYS A 1 170 ? -2.615 -0.572 -7.859 1 85.56 170 LYS A N 1
ATOM 1323 C CA . LYS A 1 170 ? -2.555 -0.647 -9.32 1 85.56 170 LYS A CA 1
ATOM 1324 C C . LYS A 1 170 ? -3.744 0.066 -9.953 1 85.56 170 LYS A C 1
ATOM 1326 O O . LYS A 1 170 ? -3.594 0.74 -10.977 1 85.56 170 LYS A O 1
ATOM 1331 N N . ASP A 1 171 ? -4.945 0.041 -9.359 1 77.5 171 ASP A N 1
ATOM 1332 C CA . ASP A 1 171 ? -6.137 0.612 -9.984 1 77.5 171 ASP A CA 1
ATOM 1333 C C . ASP A 1 171 ? -6.41 2.02 -9.453 1 77.5 171 ASP A C 1
ATOM 1335 O O . ASP A 1 171 ? -7.402 2.646 -9.828 1 77.5 171 ASP A O 1
ATOM 1339 N N . VAL A 1 172 ? -5.562 2.51 -8.578 1 75.44 172 VAL A N 1
ATOM 1340 C CA . VAL A 1 172 ? -5.887 3.742 -7.867 1 75.44 172 VAL A CA 1
ATOM 1341 C C . VAL A 1 172 ? -4.906 4.844 -8.266 1 75.44 172 VAL A C 1
ATOM 1343 O O . VAL A 1 172 ? -5.258 6.027 -8.266 1 75.44 172 VAL A O 1
ATOM 1346 N N . VAL A 1 173 ? -3.721 4.469 -8.359 1 68.12 173 VAL A N 1
ATOM 1347 C CA . VAL A 1 173 ? -2.699 5.488 -8.578 1 68.12 173 VAL A CA 1
ATOM 1348 C C . VAL A 1 173 ? -2.432 5.641 -10.07 1 68.12 173 VAL A C 1
ATOM 1350 O O . VAL A 1 173 ? -2.574 4.68 -10.836 1 68.12 173 VAL A O 1
ATOM 1353 N N . MET B 1 1 ? -1.42 19.766 25.328 1 77.12 1 MET B N 1
ATOM 1354 C CA . MET B 1 1 ? -1.096 18.344 25.328 1 77.12 1 MET B CA 1
ATOM 1355 C C . MET B 1 1 ? -0.379 17.953 24.047 1 77.12 1 MET B C 1
ATOM 1357 O O . MET B 1 1 ? -0.924 18.109 22.953 1 77.12 1 MET B O 1
ATOM 1361 N N . THR B 1 2 ? 0.954 18.047 24.062 1 81.75 2 THR B N 1
ATOM 1362 C CA . THR B 1 2 ? 1.839 17.781 22.938 1 81.75 2 THR B CA 1
ATOM 1363 C C . THR B 1 2 ? 2.35 16.344 22.969 1 81.75 2 THR B C 1
ATOM 1365 O O . THR B 1 2 ? 2.537 15.773 24.047 1 81.75 2 THR B O 1
ATOM 1368 N N . GLU B 1 3 ? 2.27 15.672 21.766 1 88.06 3 GLU B N 1
ATOM 1369 C CA . GLU B 1 3 ? 2.891 14.352 21.641 1 88.06 3 GLU B CA 1
ATOM 1370 C C . GLU B 1 3 ? 4.09 14.406 20.703 1 88.06 3 GLU B C 1
ATOM 1372 O O . GLU B 1 3 ? 3.975 14.859 19.562 1 88.06 3 GLU B O 1
ATOM 1377 N N . THR B 1 4 ? 5.211 13.953 21.266 1 91.12 4 THR B N 1
ATOM 1378 C CA . THR B 1 4 ? 6.453 13.977 20.5 1 91.12 4 THR B CA 1
ATOM 1379 C C . THR B 1 4 ? 6.934 12.555 20.219 1 91.12 4 THR B C 1
ATOM 1381 O O . THR B 1 4 ? 6.941 11.703 21.109 1 91.12 4 THR B O 1
ATOM 1384 N N . TYR B 1 5 ? 7.305 12.414 18.969 1 91.75 5 TYR B N 1
ATOM 1385 C CA . TYR B 1 5 ? 7.742 11.102 18.516 1 91.75 5 TYR B CA 1
ATOM 1386 C C . TYR B 1 5 ? 9.188 11.141 18.016 1 91.75 5 TYR B C 1
ATOM 1388 O O . TYR B 1 5 ? 9.594 12.102 17.359 1 91.75 5 TYR B O 1
ATOM 1396 N N . LYS B 1 6 ? 9.938 10.18 18.422 1 89.12 6 LYS B N 1
ATOM 1397 C CA . LYS B 1 6 ? 11.234 9.961 17.781 1 89.12 6 LYS B CA 1
ATOM 1398 C C . LYS B 1 6 ? 11.078 9.25 16.453 1 89.12 6 LYS B C 1
ATOM 1400 O O . LYS B 1 6 ? 10.258 8.336 16.312 1 89.12 6 LYS B O 1
ATOM 1405 N N . LEU B 1 7 ? 11.867 9.672 15.531 1 89.25 7 LEU B N 1
ATOM 1406 C CA . LEU B 1 7 ? 11.875 9.016 14.227 1 89.25 7 LEU B CA 1
ATOM 1407 C C . LEU B 1 7 ? 12.945 7.938 14.164 1 89.25 7 LEU B C 1
ATOM 1409 O O . LEU B 1 7 ? 14.141 8.25 14.094 1 89.25 7 LEU B O 1
ATOM 1413 N N . GLU B 1 8 ? 12.578 6.715 14.141 1 82.44 8 GLU B N 1
ATOM 1414 C CA . GLU B 1 8 ? 13.477 5.574 14.273 1 82.44 8 GLU B CA 1
ATOM 1415 C C . GLU B 1 8 ? 14.594 5.629 13.227 1 82.44 8 GLU B C 1
ATOM 1417 O O . GLU B 1 8 ? 15.742 5.316 13.523 1 82.44 8 GLU B O 1
ATOM 1422 N N . LEU B 1 9 ? 14.312 6.059 12.086 1 84.5 9 LEU B N 1
ATOM 1423 C CA . LEU B 1 9 ? 15.281 6.07 10.984 1 84.5 9 LEU B CA 1
ATOM 1424 C C . LEU B 1 9 ? 16.156 7.312 11.047 1 84.5 9 LEU B C 1
ATOM 1426 O O . LEU B 1 9 ? 17.219 7.355 10.43 1 84.5 9 LEU B O 1
ATOM 1430 N N . PHE B 1 10 ? 15.68 8.32 11.773 1 90.38 10 PHE B N 1
ATOM 1431 C CA . PHE B 1 10 ? 16.406 9.578 11.953 1 90.38 10 PHE B CA 1
ATOM 1432 C C . PHE B 1 10 ? 16.391 10.016 13.414 1 90.38 10 PHE B C 1
ATOM 1434 O O . PHE B 1 10 ? 15.703 10.977 13.773 1 90.38 10 PHE B O 1
ATOM 1441 N N . PRO B 1 11 ? 17.266 9.438 14.164 1 87.19 11 PRO B N 1
ATOM 1442 C CA . PRO B 1 11 ? 17.188 9.594 15.617 1 87.19 11 PRO B CA 1
ATOM 1443 C C . PRO B 1 11 ? 17.438 11.031 16.062 1 87.19 11 PRO B C 1
ATOM 1445 O O . PRO B 1 11 ? 17.062 11.414 17.172 1 87.19 11 PRO B O 1
ATOM 1448 N N . ASP B 1 12 ? 18.031 11.828 15.242 1 89.5 12 ASP B N 1
ATOM 1449 C CA . ASP B 1 12 ? 18.312 13.219 15.609 1 89.5 12 ASP B CA 1
ATOM 1450 C C . ASP B 1 12 ? 17.078 14.094 15.398 1 89.5 12 ASP B C 1
ATOM 1452 O O . ASP B 1 12 ? 17.047 15.25 15.812 1 89.5 12 ASP B O 1
ATOM 1456 N N . TRP B 1 13 ? 16.156 13.445 14.719 1 91.81 13 TRP B N 1
ATOM 1457 C CA . TRP B 1 13 ? 14.945 14.195 14.406 1 91.81 13 TRP B CA 1
ATOM 1458 C C . TRP B 1 13 ? 13.789 13.766 15.305 1 91.81 13 TRP B C 1
ATOM 1460 O O . TRP B 1 13 ? 13.727 12.617 15.734 1 91.81 13 TRP B O 1
ATOM 1470 N N . LYS B 1 14 ? 12.938 14.734 15.586 1 93.5 14 LYS B N 1
ATOM 1471 C CA . LYS B 1 14 ? 11.695 14.492 16.312 1 93.5 14 LYS B CA 1
ATOM 1472 C C . LYS B 1 14 ? 10.516 15.156 15.617 1 93.5 14 LYS B C 1
ATOM 1474 O O . LYS B 1 14 ? 10.672 16.172 14.93 1 93.5 14 LYS B O 1
ATOM 1479 N N . ALA B 1 15 ? 9.398 14.508 15.758 1 94.88 15 ALA B N 1
ATOM 1480 C CA . ALA B 1 15 ? 8.141 15.078 15.266 1 94.88 15 ALA B CA 1
ATOM 1481 C C . ALA B 1 15 ? 7.156 15.289 16.406 1 94.88 15 ALA B C 1
ATOM 1483 O O . ALA B 1 15 ? 6.926 14.383 17.219 1 94.88 15 ALA B O 1
ATOM 1484 N N . THR B 1 16 ? 6.652 16.453 16.562 1 94.56 16 THR B N 1
ATOM 1485 C CA . THR B 1 16 ? 5.637 16.781 17.562 1 94.56 16 THR B CA 1
ATOM 1486 C C . THR B 1 16 ? 4.293 17.062 16.891 1 94.56 16 THR B C 1
ATOM 1488 O O . THR B 1 16 ? 4.227 17.844 15.93 1 94.56 16 THR B O 1
ATOM 1491 N N . LEU B 1 17 ? 3.244 16.453 17.359 1 96.56 17 LEU B N 1
ATOM 1492 C CA . LEU B 1 17 ? 1.896 16.656 16.844 1 96.56 17 LEU B CA 1
ATOM 1493 C C . LEU B 1 17 ? 1.033 17.406 17.844 1 96.56 17 LEU B C 1
ATOM 1495 O O . LEU B 1 17 ? 1.02 17.078 19.031 1 96.56 17 LEU B O 1
ATOM 1499 N N . LEU B 1 18 ? 0.408 18.438 17.344 1 96.25 18 LEU B N 1
ATOM 1500 C CA . LEU B 1 18 ? -0.548 19.219 18.125 1 96.25 18 LEU B CA 1
ATOM 1501 C C . LEU B 1 18 ? -1.912 19.234 17.438 1 96.25 18 LEU B C 1
ATOM 1503 O O . LEU B 1 18 ? -1.999 19.391 16.219 1 96.25 18 LEU B O 1
ATOM 1507 N N . LEU B 1 19 ? -2.961 19.047 18.234 1 97.88 19 LEU B N 1
ATOM 1508 C CA . LEU B 1 19 ? -4.328 19.047 17.734 1 97.88 19 LEU B CA 1
ATOM 1509 C C . LEU B 1 19 ? -5.164 20.125 18.406 1 97.88 19 LEU B C 1
ATOM 1511 O O . LEU B 1 19 ? -5.09 20.297 19.625 1 97.88 19 LEU B O 1
ATOM 1515 N N . PHE B 1 20 ? -5.883 20.891 17.609 1 98.12 20 PHE B N 1
ATOM 1516 C CA . PHE B 1 20 ? -6.73 21.953 18.125 1 98.12 20 PHE B CA 1
ATOM 1517 C C . PHE B 1 20 ? -8.148 21.828 17.578 1 98.12 20 PHE B C 1
ATOM 1519 O O . PHE B 1 20 ? -8.336 21.516 16.391 1 98.12 20 PHE B O 1
ATOM 1526 N N . LYS B 1 21 ? -9.156 22.094 18.359 1 98.5 21 LYS B N 1
ATOM 1527 C CA . LYS B 1 21 ? -10.547 22.219 17.922 1 98.5 21 LYS B CA 1
ATOM 1528 C C . LYS B 1 21 ? -11.062 23.641 18.141 1 98.5 21 LYS B C 1
ATOM 1530 O O . LYS B 1 21 ? -10.406 24.453 18.812 1 98.5 21 LYS B O 1
ATOM 1535 N N . ASN B 1 22 ? -12.148 24.016 17.5 1 98.5 22 ASN B N 1
ATOM 1536 C CA . ASN B 1 22 ? -12.805 25.312 17.594 1 98.5 22 ASN B CA 1
ATOM 1537 C C . ASN B 1 22 ? -11.852 26.453 17.219 1 98.5 22 ASN B C 1
ATOM 1539 O O . ASN B 1 22 ? -11.797 27.469 17.906 1 98.5 22 ASN B O 1
ATOM 1543 N N . VAL B 1 23 ? -11.023 26.188 16.25 1 98.62 23 VAL B N 1
ATOM 1544 C CA . VAL B 1 23 ? -10.078 27.203 15.789 1 98.62 23 VAL B CA 1
ATOM 1545 C C . VAL B 1 23 ? -10.82 28.297 15.039 1 98.62 23 VAL B C 1
ATOM 1547 O O . VAL B 1 23 ? -11.672 28.016 14.195 1 98.62 23 VAL B O 1
ATOM 1550 N N . GLN B 1 24 ? -10.406 29.562 15.273 1 98.56 24 GLN B N 1
ATOM 1551 C CA . GLN B 1 24 ? -11.148 30.688 14.734 1 98.56 24 GLN B CA 1
ATOM 1552 C C . GLN B 1 24 ? -10.305 31.484 13.742 1 98.56 24 GLN B C 1
ATOM 1554 O O . GLN B 1 24 ? -10.805 32.406 13.078 1 98.56 24 GLN B O 1
ATOM 1559 N N . ASN B 1 25 ? -9.078 31.219 13.664 1 98.38 25 ASN B N 1
ATOM 1560 C CA . ASN B 1 25 ? -8.211 32.031 12.82 1 98.38 25 ASN B CA 1
ATOM 1561 C C . ASN B 1 25 ? -7.449 31.188 11.812 1 98.38 25 ASN B C 1
ATOM 1563 O O . ASN B 1 25 ? -6.27 31.438 11.547 1 98.38 25 ASN B O 1
ATOM 1567 N N . SER B 1 26 ? -8.07 30.172 11.195 1 98.31 26 SER B N 1
ATOM 1568 C CA . SER B 1 26 ? -7.449 29.25 10.25 1 98.31 26 SER B CA 1
ATOM 1569 C C . SER B 1 26 ? -6.922 29.984 9.023 1 98.31 26 SER B C 1
ATOM 1571 O O . SER B 1 26 ? -5.832 29.688 8.531 1 98.31 26 SER B O 1
ATOM 1573 N N . ALA B 1 27 ? -7.641 30.969 8.508 1 98.12 27 ALA B N 1
ATOM 1574 C CA . ALA B 1 27 ? -7.195 31.734 7.344 1 98.12 27 ALA B CA 1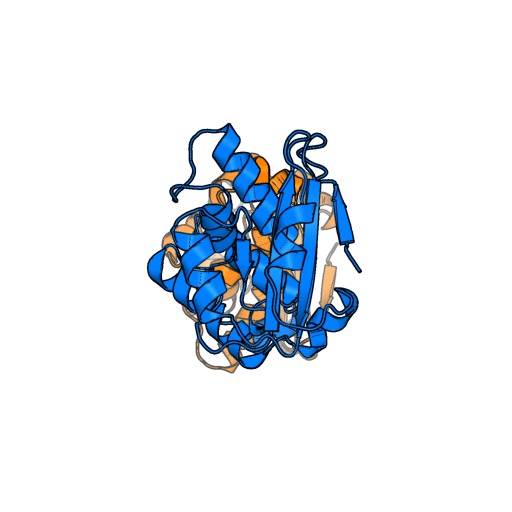
ATOM 1575 C C . ALA B 1 27 ? -5.867 32.438 7.617 1 98.12 27 ALA B C 1
ATOM 1577 O O . ALA B 1 27 ? -4.957 32.375 6.789 1 98.12 27 ALA B O 1
ATOM 1578 N N . ASP B 1 28 ? -5.82 33.031 8.781 1 97.75 28 ASP B N 1
ATOM 1579 C CA . ASP B 1 28 ? -4.598 33.719 9.18 1 97.75 28 ASP B CA 1
ATOM 1580 C C . ASP B 1 28 ? -3.443 32.719 9.352 1 97.75 28 ASP B C 1
ATOM 1582 O O . ASP B 1 28 ? -2.324 33 8.906 1 97.75 28 ASP B O 1
ATOM 1586 N N . LEU B 1 29 ? -3.721 31.609 10 1 97.38 29 LEU B N 1
ATOM 1587 C CA . LEU B 1 29 ? -2.705 30.578 10.195 1 97.38 29 LEU B CA 1
ATOM 1588 C C . LEU B 1 29 ? -2.172 30.078 8.859 1 97.38 29 LEU B C 1
ATOM 1590 O O . LEU B 1 29 ? -0.959 29.938 8.68 1 97.38 29 LEU B O 1
ATOM 1594 N N . ARG B 1 30 ? -3.1 29.781 7.957 1 97.25 30 ARG B N 1
ATOM 1595 C CA . ARG B 1 30 ? -2.723 29.312 6.629 1 97.25 30 ARG B CA 1
ATOM 1596 C C . ARG B 1 30 ? -1.825 30.328 5.926 1 97.25 30 ARG B C 1
ATOM 1598 O O . ARG B 1 30 ? -0.808 29.953 5.332 1 97.25 30 ARG B O 1
ATOM 1605 N N . ARG B 1 31 ? -2.109 31.609 5.965 1 96.06 31 ARG B N 1
ATOM 1606 C CA . ARG B 1 31 ? -1.302 32.688 5.375 1 96.06 31 ARG B CA 1
ATOM 1607 C C . ARG B 1 31 ? 0.092 32.719 5.992 1 96.06 31 ARG B C 1
ATOM 1609 O O . ARG B 1 31 ? 1.09 32.844 5.277 1 96.06 31 ARG B O 1
ATOM 1616 N N . LYS B 1 32 ? 0.141 32.594 7.246 1 94.25 32 LYS B N 1
ATOM 1617 C CA . LYS B 1 32 ? 1.417 32.625 7.953 1 94.25 32 LYS B CA 1
ATOM 1618 C C . LYS B 1 32 ? 2.289 31.438 7.598 1 94.25 32 LYS B C 1
ATOM 1620 O O . LYS B 1 32 ? 3.516 31.547 7.531 1 94.25 32 LYS B O 1
ATOM 1625 N N . ALA B 1 33 ? 1.668 30.281 7.414 1 92.62 33 ALA B N 1
ATOM 1626 C CA . ALA B 1 33 ? 2.412 29.094 6.988 1 92.62 33 ALA B CA 1
ATOM 1627 C C . ALA B 1 33 ? 2.998 29.297 5.594 1 92.62 33 ALA B C 1
ATOM 1629 O O . ALA B 1 33 ? 4.145 28.922 5.336 1 92.62 33 ALA B O 1
ATOM 1630 N N . ILE B 1 34 ? 2.246 29.844 4.742 1 92.12 34 ILE B N 1
ATOM 1631 C CA . ILE B 1 34 ? 2.639 30.062 3.354 1 92.12 34 ILE B CA 1
ATOM 1632 C C . ILE B 1 34 ? 3.785 31.062 3.287 1 92.12 34 ILE B C 1
ATOM 1634 O O . ILE B 1 34 ? 4.738 30.875 2.523 1 92.12 34 ILE B O 1
ATOM 1638 N N . ASP B 1 35 ? 3.717 32.094 4.094 1 92.19 35 ASP B N 1
ATOM 1639 C CA . ASP B 1 35 ? 4.73 33.156 3.994 1 92.19 35 ASP B CA 1
ATOM 1640 C C . ASP B 1 35 ? 5.926 32.844 4.895 1 92.19 35 ASP B C 1
ATOM 1642 O O . ASP B 1 35 ? 6.883 33.594 4.953 1 92.19 35 ASP B O 1
ATOM 1646 N N . GLY B 1 36 ? 5.824 31.797 5.637 1 89.12 36 GLY B N 1
ATOM 1647 C CA . GLY B 1 36 ? 6.977 31.328 6.387 1 89.12 36 GLY B CA 1
ATOM 1648 C C . GLY B 1 36 ? 7.035 31.891 7.797 1 89.12 36 GLY B C 1
ATOM 1649 O O . GLY B 1 36 ? 7.996 31.641 8.531 1 89.12 36 GLY B O 1
ATOM 1650 N N . SER B 1 37 ? 6.043 32.562 8.273 1 90.06 37 SER B N 1
ATOM 1651 C CA . SER B 1 37 ? 6.008 33.125 9.625 1 90.06 37 SER B CA 1
ATOM 1652 C C . SER B 1 37 ? 5.781 32.031 10.656 1 90.06 37 SER B C 1
ATOM 1654 O O . SER B 1 37 ? 6.117 32.188 11.828 1 90.06 37 SER B O 1
ATOM 1656 N N . ILE B 1 38 ? 5.16 31 10.203 1 89.19 38 ILE B N 1
ATOM 1657 C CA . ILE B 1 38 ? 5.008 29.812 11.023 1 89.19 38 ILE B CA 1
ATOM 1658 C C . ILE B 1 38 ? 5.828 28.672 10.422 1 89.19 38 ILE B C 1
ATOM 1660 O O . ILE B 1 38 ? 5.773 28.422 9.211 1 89.19 38 ILE B O 1
ATOM 1664 N N . ASP B 1 39 ? 6.664 28.125 11.266 1 91.12 39 ASP B N 1
ATOM 1665 C CA . ASP B 1 39 ? 7.449 26.969 10.836 1 91.12 39 ASP B CA 1
ATOM 1666 C C . ASP B 1 39 ? 6.82 25.672 11.336 1 91.12 39 ASP B C 1
ATOM 1668 O O . ASP B 1 39 ? 7.242 25.125 12.352 1 91.12 39 ASP B O 1
ATOM 1672 N N . GLY B 1 40 ? 5.848 25.141 10.656 1 93.94 40 GLY B N 1
ATOM 1673 C CA . GLY B 1 40 ? 5.105 23.922 10.922 1 93.94 40 GLY B CA 1
ATOM 1674 C C . GLY B 1 40 ? 4.168 23.547 9.797 1 93.94 40 GLY B C 1
ATOM 1675 O O . GLY B 1 40 ? 3.818 24.375 8.961 1 93.94 40 GLY B O 1
ATOM 1676 N N . THR B 1 41 ? 3.896 22.312 9.719 1 96.5 41 THR B N 1
ATOM 1677 C CA . THR B 1 41 ? 2.932 21.828 8.734 1 96.5 41 THR B CA 1
ATOM 1678 C C . THR B 1 41 ? 1.514 21.891 9.297 1 96.5 41 THR B C 1
ATOM 1680 O O . THR B 1 41 ? 1.222 21.281 10.328 1 96.5 41 THR B O 1
ATOM 1683 N N . LEU B 1 42 ? 0.67 22.672 8.695 1 97.81 42 LEU B N 1
ATOM 1684 C CA . LEU B 1 42 ? -0.721 22.797 9.117 1 97.81 42 LEU B CA 1
ATOM 1685 C C . LEU B 1 42 ? -1.624 21.906 8.273 1 97.81 42 LEU B C 1
ATOM 1687 O O . LEU B 1 42 ? -1.745 22.094 7.062 1 97.81 42 LEU B O 1
ATOM 1691 N N . LEU B 1 43 ? -2.289 20.953 8.953 1 98.75 43 LEU B N 1
ATOM 1692 C CA . LEU B 1 43 ? -3.061 19.938 8.25 1 98.75 43 LEU B CA 1
ATOM 1693 C C . LEU B 1 43 ? -4.535 20.016 8.633 1 98.75 43 LEU B C 1
ATOM 1695 O O . LEU B 1 43 ? -4.871 20.438 9.742 1 98.75 43 LEU B O 1
ATOM 1699 N N . ASN B 1 44 ? -5.363 19.625 7.695 1 98.69 44 ASN B N 1
ATOM 1700 C CA . ASN B 1 44 ? -6.762 19.312 7.965 1 98.69 44 ASN B CA 1
ATOM 1701 C C . ASN B 1 44 ? -6.902 17.953 8.648 1 98.69 44 ASN B C 1
ATOM 1703 O O . ASN B 1 44 ? -6.707 16.906 8.023 1 98.69 44 ASN B O 1
ATOM 1707 N N . PRO B 1 45 ? -7.281 17.953 9.898 1 98.75 45 PRO B N 1
ATOM 1708 C CA . PRO B 1 45 ? -7.316 16.672 10.609 1 98.75 45 PRO B CA 1
ATOM 1709 C C . PRO B 1 45 ? -8.383 15.719 10.07 1 98.75 45 PRO B C 1
ATOM 1711 O O . PRO B 1 45 ? -8.344 14.516 10.336 1 98.75 45 PRO B O 1
ATOM 1714 N N . ALA B 1 46 ? -9.312 16.188 9.258 1 98.81 46 ALA B N 1
ATOM 1715 C CA . ALA B 1 46 ? -10.375 15.344 8.695 1 98.81 46 ALA B CA 1
ATOM 1716 C C . ALA B 1 46 ? -9.805 14.297 7.754 1 98.81 46 ALA B C 1
ATOM 1718 O O . ALA B 1 46 ? -10.43 13.266 7.508 1 98.81 46 ALA B O 1
ATOM 1719 N N . MET B 1 47 ? -8.539 14.508 7.301 1 98.75 47 MET B N 1
ATOM 1720 C CA . MET B 1 47 ? -7.965 13.648 6.27 1 98.75 47 MET B CA 1
ATOM 1721 C C . MET B 1 47 ? -6.949 12.688 6.871 1 98.75 47 MET B C 1
ATOM 1723 O O . MET B 1 47 ? -6.293 11.938 6.145 1 98.75 47 MET B O 1
ATOM 1727 N N . ILE B 1 48 ? -6.812 12.695 8.18 1 98.88 48 ILE B N 1
ATOM 1728 C CA . ILE B 1 48 ? -5.805 11.891 8.867 1 98.88 48 ILE B CA 1
ATOM 1729 C C . ILE B 1 48 ? -6.488 10.82 9.719 1 98.88 48 ILE B C 1
ATOM 1731 O O . ILE B 1 48 ? -7.32 11.141 10.57 1 98.88 48 ILE B O 1
ATOM 1735 N N . VAL B 1 49 ? -6.125 9.586 9.547 1 98.44 49 VAL B N 1
ATOM 1736 C CA . VAL B 1 49 ? -6.836 8.5 10.211 1 98.44 49 VAL B CA 1
ATOM 1737 C C . VAL B 1 49 ? -6.09 8.094 11.484 1 98.44 49 VAL B C 1
ATOM 1739 O O . VAL B 1 49 ? -6.668 7.48 12.383 1 98.44 49 VAL B O 1
ATOM 1742 N N . ASP B 1 50 ? -4.738 8.43 11.547 1 97.94 50 ASP B N 1
ATOM 1743 C CA . ASP B 1 50 ? -3.879 8.008 12.648 1 97.94 50 ASP B CA 1
ATOM 1744 C C . ASP B 1 50 ? -2.607 8.852 12.711 1 97.94 50 ASP B C 1
ATOM 1746 O O . ASP B 1 50 ? -2.059 9.234 11.672 1 97.94 50 ASP B O 1
ATOM 1750 N N . PRO B 1 51 ? -2.105 9.133 13.898 1 97.31 51 PRO B N 1
ATOM 1751 C CA . PRO B 1 51 ? -0.83 9.852 13.992 1 97.31 51 PRO B CA 1
ATOM 1752 C C . PRO B 1 51 ? 0.288 9.164 13.211 1 97.31 51 PRO B C 1
ATOM 1754 O O . PRO B 1 51 ? 1.163 9.836 12.656 1 97.31 51 PRO B O 1
ATOM 1757 N N . PHE B 1 52 ? 0.242 7.855 13.117 1 95.25 52 PHE B N 1
ATOM 1758 C CA . PHE B 1 52 ? 1.275 7.109 12.414 1 95.25 52 PHE B CA 1
ATOM 1759 C C . PHE B 1 52 ? 1.303 7.484 10.938 1 95.25 52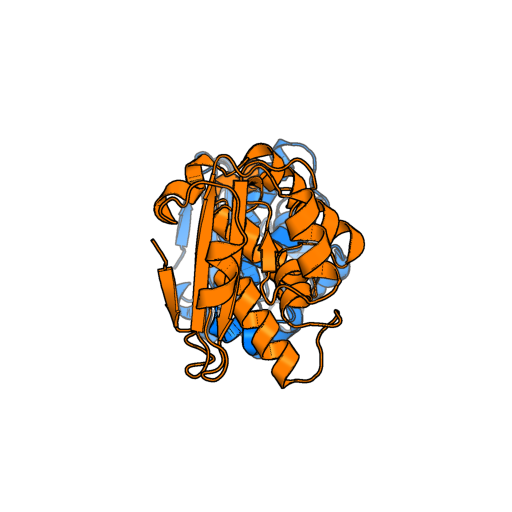 PHE B C 1
ATOM 1761 O O . PHE B 1 52 ? 2.363 7.477 10.305 1 95.25 52 PHE B O 1
ATOM 1768 N N . GLN B 1 53 ? 0.181 7.715 10.367 1 97.25 53 GLN B N 1
ATOM 1769 C CA . GLN B 1 53 ? 0.093 8.188 8.984 1 97.25 53 GLN B CA 1
ATOM 1770 C C . GLN B 1 53 ? 0.991 9.406 8.766 1 97.25 53 GLN B C 1
ATOM 1772 O O . GLN B 1 53 ? 1.712 9.477 7.77 1 97.25 53 GLN B O 1
ATOM 1777 N N . ILE B 1 54 ? 0.971 10.359 9.695 1 97.75 54 ILE B N 1
ATOM 1778 C CA . ILE B 1 54 ? 1.768 11.578 9.641 1 97.75 54 ILE B CA 1
ATOM 1779 C C . ILE B 1 54 ? 3.248 11.234 9.805 1 97.75 54 ILE B C 1
ATOM 1781 O O . ILE B 1 54 ? 4.094 11.75 9.07 1 97.75 54 ILE B O 1
ATOM 1785 N N . LEU B 1 55 ? 3.529 10.359 10.711 1 95.38 55 LEU B N 1
ATOM 1786 C CA . LEU B 1 55 ? 4.918 10.016 10.992 1 95.38 55 LEU B CA 1
ATOM 1787 C C . LEU B 1 55 ? 5.582 9.391 9.766 1 95.38 55 LEU B C 1
ATOM 1789 O O . LEU B 1 55 ? 6.758 9.656 9.492 1 95.38 55 LEU B O 1
ATOM 1793 N N . VAL B 1 56 ? 4.812 8.625 9.055 1 94.06 56 VAL B N 1
ATOM 1794 C CA . VAL B 1 56 ? 5.332 8.031 7.832 1 94.06 56 VAL B CA 1
ATOM 1795 C C . VAL B 1 56 ? 5.656 9.125 6.82 1 94.06 56 VAL B C 1
ATOM 1797 O O . VAL B 1 56 ? 6.719 9.109 6.195 1 94.06 56 VAL B O 1
ATOM 1800 N N . ALA B 1 57 ? 4.746 10.086 6.684 1 96.5 57 ALA B N 1
ATOM 1801 C CA . ALA B 1 57 ? 4.965 11.203 5.762 1 96.5 57 ALA B CA 1
ATOM 1802 C C . ALA B 1 57 ? 6.172 12.039 6.191 1 96.5 57 ALA B C 1
ATOM 1804 O O . ALA B 1 57 ? 6.973 12.453 5.352 1 96.5 57 ALA B O 1
ATOM 1805 N N . VAL B 1 58 ? 6.336 12.227 7.488 1 96.38 58 VAL B N 1
ATOM 1806 C CA . VAL B 1 58 ? 7.453 12.992 8.031 1 96.38 58 VAL B CA 1
ATOM 1807 C C . VAL B 1 58 ? 8.766 12.258 7.75 1 96.38 58 VAL B C 1
ATOM 1809 O O . VAL B 1 58 ? 9.734 12.867 7.285 1 96.38 58 VAL B O 1
ATOM 1812 N N . ASN B 1 59 ? 8.797 11.008 8.023 1 93.75 59 ASN B N 1
ATOM 1813 C CA . ASN B 1 59 ? 9.984 10.195 7.785 1 93.75 59 ASN B CA 1
ATOM 1814 C C . ASN B 1 59 ? 10.438 10.281 6.328 1 93.75 59 ASN B C 1
ATOM 1816 O O . ASN B 1 59 ? 11.617 10.492 6.055 1 93.75 59 ASN B O 1
ATOM 1820 N N . LYS B 1 60 ? 9.516 10.125 5.445 1 93 60 LYS B N 1
ATOM 1821 C CA . LYS B 1 60 ? 9.844 10.195 4.023 1 93 60 LYS B CA 1
ATOM 1822 C C . LYS B 1 60 ? 10.352 11.586 3.645 1 93 60 LYS B C 1
ATOM 1824 O O . LYS B 1 60 ? 11.32 11.711 2.891 1 93 60 LYS B O 1
ATOM 1829 N N . ALA B 1 61 ? 9.727 12.617 4.176 1 95.94 61 ALA B N 1
ATOM 1830 C CA . ALA B 1 61 ? 10.133 13.984 3.867 1 95.94 61 ALA B CA 1
ATOM 1831 C C . ALA B 1 61 ? 11.555 14.25 4.336 1 95.94 61 ALA B C 1
ATOM 1833 O O . ALA B 1 61 ? 12.359 14.844 3.602 1 95.94 61 ALA B O 1
ATOM 1834 N N . ILE B 1 62 ? 11.891 13.859 5.488 1 94.5 62 ILE B N 1
ATOM 1835 C CA . ILE B 1 62 ? 13.234 14.047 6.023 1 94.5 62 ILE B CA 1
ATOM 1836 C C . ILE B 1 62 ? 14.25 13.289 5.164 1 94.5 62 ILE B C 1
ATOM 1838 O O . ILE B 1 62 ? 15.305 13.82 4.816 1 94.5 62 ILE B O 1
ATOM 1842 N N . HIS B 1 63 ? 13.922 12.086 4.84 1 92.44 63 HIS B N 1
ATOM 1843 C CA . HIS B 1 63 ? 14.781 11.281 3.982 1 92.44 63 HIS B CA 1
ATOM 1844 C C . HIS B 1 63 ? 15.062 11.992 2.662 1 92.44 63 HIS B C 1
ATOM 1846 O O . HIS B 1 63 ? 16.219 12.094 2.242 1 92.44 63 HIS B O 1
ATOM 1852 N N . LEU B 1 64 ? 14.031 12.469 2.006 1 94 64 LEU B N 1
ATOM 1853 C CA . LEU B 1 64 ? 14.164 13.141 0.72 1 94 64 LEU B CA 1
ATOM 1854 C C . LEU B 1 64 ? 14.945 14.445 0.87 1 94 64 LEU B C 1
ATOM 1856 O O . LEU B 1 64 ? 15.711 14.82 -0.018 1 94 64 LEU B O 1
ATOM 1860 N N . GLN B 1 65 ? 14.703 15.109 1.982 1 95.44 65 GLN B N 1
ATOM 1861 C CA . GLN B 1 65 ? 15.484 16.312 2.256 1 95.44 6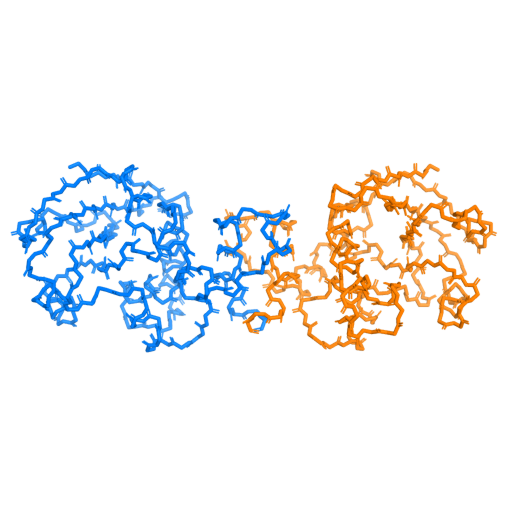5 GLN B CA 1
ATOM 1862 C C . GLN B 1 65 ? 16.984 15.984 2.336 1 95.44 65 GLN B C 1
ATOM 1864 O O . GLN B 1 65 ? 17.797 16.688 1.753 1 95.44 65 GLN B O 1
ATOM 1869 N N . MET B 1 66 ? 17.312 14.992 3.002 1 92.25 66 MET B N 1
ATOM 1870 C CA . MET B 1 66 ? 18.703 14.594 3.168 1 92.25 66 MET B CA 1
ATOM 1871 C C . MET B 1 66 ? 19.328 14.219 1.827 1 92.25 66 MET B C 1
ATOM 1873 O O . MET B 1 66 ? 20.531 14.422 1.611 1 92.25 66 MET B O 1
ATOM 1877 N N . LEU B 1 67 ? 18.562 13.75 0.934 1 92.06 67 LEU B N 1
ATOM 1878 C CA . LEU B 1 67 ? 19.031 13.32 -0.377 1 92.06 67 LEU B CA 1
ATOM 1879 C C . LEU B 1 67 ? 18.984 14.469 -1.378 1 92.06 67 LEU B C 1
ATOM 1881 O O . LEU B 1 67 ? 19.453 14.336 -2.508 1 92.06 67 LEU B O 1
ATOM 1885 N N . GLY B 1 68 ? 18.406 15.547 -1.018 1 95.38 68 GLY B N 1
ATOM 1886 C CA . GLY B 1 68 ? 18.219 16.656 -1.949 1 95.38 68 GLY B CA 1
ATOM 1887 C C . GLY B 1 68 ? 17.25 16.328 -3.07 1 95.38 68 GLY B C 1
ATOM 1888 O O . GLY B 1 68 ? 17.422 16.781 -4.203 1 95.38 68 GLY B O 1
ATOM 1889 N N . LYS B 1 69 ? 16.219 15.492 -2.801 1 94.69 69 LYS B N 1
ATOM 1890 C CA . LYS B 1 69 ? 15.32 15.008 -3.838 1 94.69 69 LYS B CA 1
ATOM 1891 C C . LYS B 1 69 ? 13.867 15.352 -3.512 1 94.69 69 LYS B C 1
ATOM 1893 O O . LYS B 1 69 ? 12.945 14.656 -3.949 1 94.69 69 LYS B O 1
ATOM 1898 N N . MET B 1 70 ? 13.648 16.328 -2.648 1 96.25 70 MET B N 1
ATOM 1899 C CA . MET B 1 70 ? 12.273 16.75 -2.367 1 96.25 70 MET B CA 1
ATOM 1900 C C . MET B 1 70 ? 11.578 17.219 -3.641 1 96.25 70 MET B C 1
ATOM 1902 O O . MET B 1 70 ? 12.227 17.766 -4.535 1 96.25 70 MET B O 1
ATOM 1906 N N . LYS B 1 71 ? 10.273 17.031 -3.68 1 96.19 71 LYS B N 1
ATOM 1907 C CA . LYS B 1 71 ? 9.469 17.484 -4.809 1 96.19 71 LYS B CA 1
ATOM 1908 C C . LYS B 1 71 ? 8.961 18.906 -4.59 1 96.19 71 LYS B C 1
ATOM 1910 O O . LYS B 1 71 ? 8.625 19.594 -5.551 1 96.19 71 LYS B O 1
ATOM 1915 N N . THR B 1 72 ? 8.922 19.281 -3.316 1 97.38 72 THR B N 1
ATOM 1916 C CA . THR B 1 72 ? 8.422 20.609 -2.984 1 97.38 72 THR B CA 1
ATOM 1917 C C . THR B 1 72 ? 9.531 21.453 -2.367 1 97.38 72 THR B C 1
ATOM 1919 O O . THR B 1 72 ? 10.664 21 -2.223 1 97.38 72 THR B O 1
ATOM 1922 N N . ARG B 1 73 ? 9.219 22.688 -1.993 1 95.19 73 ARG B N 1
ATOM 1923 C CA . ARG B 1 73 ? 10.227 23.688 -1.692 1 95.19 73 ARG B CA 1
ATOM 1924 C C . ARG B 1 73 ? 10.711 23.562 -0.252 1 95.19 73 ARG B C 1
ATOM 1926 O O . ARG B 1 73 ? 11.867 23.875 0.048 1 95.19 73 ARG B O 1
ATOM 1933 N N . THR B 1 74 ? 9.891 23.203 0.609 1 95.94 74 THR B N 1
ATOM 1934 C CA . THR B 1 74 ? 10.25 23.172 2.021 1 95.94 74 THR B CA 1
ATOM 1935 C C . THR B 1 74 ? 9.93 21.797 2.625 1 95.94 74 THR B C 1
ATOM 1937 O O . THR B 1 74 ? 9.141 21.031 2.061 1 95.94 74 THR B O 1
ATOM 1940 N N . LEU B 1 75 ? 10.469 21.484 3.787 1 96.25 75 LEU B N 1
ATOM 1941 C CA . LEU B 1 75 ? 10.172 20.25 4.512 1 96.25 75 LEU B CA 1
ATOM 1942 C C . LEU B 1 75 ? 8.695 20.172 4.863 1 96.25 75 LEU B C 1
ATOM 1944 O O . LEU B 1 75 ? 8.07 19.109 4.699 1 96.25 75 LEU B O 1
ATOM 1948 N N . ASN B 1 76 ? 8.125 21.281 5.293 1 96.19 76 ASN B N 1
ATOM 1949 C CA . ASN B 1 76 ? 6.711 21.328 5.656 1 96.19 76 ASN B CA 1
ATOM 1950 C C . ASN B 1 76 ? 5.82 20.984 4.465 1 96.19 76 ASN B C 1
ATOM 1952 O O . ASN B 1 76 ? 4.895 20.188 4.582 1 96.19 76 ASN B O 1
ATOM 1956 N N . SER B 1 77 ? 6.164 21.609 3.299 1 97.19 77 SER B N 1
ATOM 1957 C CA . SER B 1 77 ? 5.375 21.328 2.104 1 97.19 77 SER B CA 1
ATOM 1958 C C . SER B 1 77 ? 5.57 19.891 1.64 1 97.19 77 SER B C 1
ATOM 1960 O O . SER B 1 77 ? 4.648 19.266 1.107 1 97.19 77 SER B O 1
ATOM 1962 N N . GLU B 1 78 ? 6.754 19.344 1.868 1 97.88 78 GLU B N 1
ATOM 1963 C CA . GLU B 1 78 ? 7.043 17.969 1.468 1 97.88 78 GLU B CA 1
ATOM 1964 C C . GLU B 1 78 ? 6.266 16.969 2.32 1 97.88 78 GLU B C 1
ATOM 1966 O O . GLU B 1 78 ? 5.805 15.938 1.817 1 97.88 78 GLU B O 1
ATOM 1971 N N . ILE B 1 79 ? 6.133 17.25 3.629 1 97.69 79 ILE B N 1
ATOM 1972 C CA . ILE B 1 79 ? 5.34 16.406 4.516 1 97.69 79 ILE B CA 1
ATOM 1973 C C . ILE B 1 79 ? 3.896 16.344 4.02 1 97.69 79 ILE B C 1
ATOM 1975 O O . ILE B 1 79 ? 3.318 15.266 3.9 1 97.69 79 ILE B O 1
ATOM 1979 N N . LEU B 1 80 ? 3.408 17.531 3.711 1 98.19 80 LEU B N 1
ATOM 1980 C CA . LEU B 1 80 ? 2.045 17.625 3.201 1 98.19 80 LEU B CA 1
ATOM 1981 C C . LEU B 1 80 ? 1.901 16.859 1.889 1 98.19 80 LEU B C 1
ATOM 1983 O O . LEU B 1 80 ? 0.962 16.078 1.721 1 98.19 80 LEU B O 1
ATOM 1987 N N . PHE B 1 81 ? 2.816 17.031 1.002 1 97.81 81 PHE B N 1
ATOM 1988 C CA . PHE B 1 81 ? 2.811 16.375 -0.307 1 97.81 81 PHE B CA 1
ATOM 1989 C C . PHE B 1 81 ? 2.871 14.867 -0.166 1 97.81 81 PHE B C 1
ATOM 1991 O O . PHE B 1 81 ? 2.209 14.141 -0.913 1 97.81 81 PHE B O 1
ATOM 1998 N N . ASN B 1 82 ? 3.602 14.359 0.805 1 96.56 82 ASN B N 1
ATOM 1999 C CA . ASN B 1 82 ? 3.805 12.93 0.986 1 96.56 82 ASN B CA 1
ATOM 2000 C C . ASN B 1 82 ? 2.547 12.25 1.52 1 96.56 82 ASN B C 1
ATOM 2002 O O . ASN B 1 82 ? 2.445 11.016 1.499 1 96.56 82 ASN B O 1
ATOM 2006 N N . LEU B 1 83 ? 1.583 13 1.992 1 97.94 83 LEU B N 1
ATOM 2007 C CA . LEU B 1 83 ? 0.32 12.438 2.455 1 97.94 83 LEU B CA 1
ATOM 2008 C C . LEU B 1 83 ? -0.592 12.109 1.279 1 97.94 83 LEU B C 1
ATOM 2010 O O . LEU B 1 83 ? -1.538 11.328 1.421 1 97.94 83 LEU B O 1
ATOM 2014 N N . SER B 1 84 ? -0.365 12.703 0.148 1 96.62 84 SER B N 1
ATOM 2015 C CA . SER B 1 84 ? -1.213 12.555 -1.031 1 96.62 84 SER B CA 1
ATOM 2016 C C . SER B 1 84 ? -0.922 11.25 -1.762 1 96.62 84 SER B C 1
ATOM 2018 O O . SER B 1 84 ? 0.232 10.82 -1.854 1 96.62 84 SER B O 1
ATOM 2020 N N . PRO B 1 85 ? -1.947 10.594 -2.312 1 94.5 85 PRO B N 1
ATOM 2021 C CA . PRO B 1 85 ? -1.731 9.398 -3.129 1 94.5 85 PRO B CA 1
ATOM 2022 C C . PRO B 1 85 ? -1.314 9.727 -4.562 1 94.5 85 PRO B C 1
ATOM 2024 O O . PRO B 1 85 ? -0.942 8.828 -5.32 1 94.5 85 PRO B O 1
ATOM 2027 N N . THR B 1 86 ? -1.409 10.984 -4.945 1 92.5 86 THR B N 1
ATOM 2028 C CA . THR B 1 86 ? -1.092 11.383 -6.312 1 92.5 86 THR B CA 1
ATOM 2029 C C . THR B 1 86 ? 0.075 12.359 -6.336 1 92.5 86 THR B C 1
ATOM 2031 O O . THR B 1 86 ? 0.434 12.938 -5.305 1 92.5 86 THR B O 1
ATOM 2034 N N . ASN B 1 87 ? 0.619 12.664 -7.516 1 92.5 87 ASN B N 1
ATOM 2035 C CA . ASN B 1 87 ? 1.768 13.555 -7.672 1 92.5 87 ASN B CA 1
ATOM 2036 C C . ASN B 1 87 ? 1.333 14.984 -7.953 1 92.5 87 ASN B C 1
ATOM 2038 O O . ASN B 1 87 ? 2.146 15.82 -8.359 1 92.5 87 ASN B O 1
ATOM 2042 N N . ASN B 1 88 ? 0.075 15.266 -7.738 1 94.44 88 ASN B N 1
ATOM 2043 C CA . ASN B 1 88 ? -0.448 16.609 -7.91 1 94.44 88 ASN B CA 1
ATOM 2044 C C . ASN B 1 88 ? -0.253 17.453 -6.652 1 94.44 88 ASN B C 1
ATOM 2046 O O . ASN B 1 88 ? -1.018 17.344 -5.695 1 94.44 88 ASN B O 1
ATOM 2050 N N . ILE B 1 89 ? 0.728 18.312 -6.676 1 95.81 89 ILE B N 1
ATOM 2051 C CA . ILE B 1 89 ? 1.126 19.109 -5.516 1 95.81 89 ILE B CA 1
ATOM 2052 C C . ILE B 1 89 ? -0.029 20 -5.086 1 95.81 89 ILE B C 1
ATOM 2054 O O . ILE B 1 89 ? -0.385 20.047 -3.904 1 95.81 89 ILE B O 1
ATOM 2058 N N . SER B 1 90 ? -0.64 20.641 -6.125 1 96.5 90 SER B N 1
ATOM 2059 C CA . SER B 1 90 ? -1.726 21.562 -5.824 1 96.5 90 SER B CA 1
ATOM 2060 C C . SER B 1 90 ? -2.895 20.859 -5.156 1 96.5 90 SER B C 1
ATOM 2062 O O . SER B 1 90 ? -3.467 21.359 -4.188 1 96.5 90 SER B O 1
ATOM 2064 N N . GLU B 1 91 ? -3.18 19.719 -5.648 1 96.25 91 GLU B N 1
ATOM 2065 C CA . GLU B 1 91 ? -4.258 18.922 -5.066 1 96.25 91 GLU B CA 1
ATOM 2066 C C . GLU B 1 91 ? -3.91 18.469 -3.648 1 96.25 91 GLU B C 1
ATOM 2068 O O . GLU B 1 91 ? -4.773 18.453 -2.768 1 96.25 91 GLU B O 1
ATOM 2073 N N . ALA B 1 92 ? -2.656 18.109 -3.416 1 97.12 92 ALA B N 1
ATOM 2074 C CA . ALA B 1 92 ? -2.207 17.703 -2.088 1 97.12 92 ALA B CA 1
ATOM 2075 C C . ALA B 1 92 ? -2.439 18.812 -1.065 1 97.12 92 ALA B C 1
ATOM 2077 O O . ALA B 1 92 ? -3.004 18.578 0.004 1 97.12 92 ALA B O 1
ATOM 2078 N N . PHE B 1 93 ? -2.125 20.031 -1.401 1 96.69 93 PHE B N 1
ATOM 2079 C CA . PHE B 1 93 ? -2.27 21.172 -0.497 1 96.69 93 PHE B CA 1
ATOM 2080 C C . PHE B 1 93 ? -3.742 21.469 -0.236 1 96.69 93 PHE B C 1
ATOM 2082 O O . PHE B 1 93 ? -4.129 21.766 0.897 1 96.69 93 PHE B O 1
ATOM 2089 N N . LYS B 1 94 ? -4.484 21.344 -1.302 1 97.25 94 LYS B N 1
ATOM 2090 C CA . LYS B 1 94 ? -5.914 21.625 -1.2 1 97.25 94 LYS B CA 1
ATOM 2091 C C . LYS B 1 94 ? -6.617 20.609 -0.312 1 97.25 94 LYS B C 1
ATOM 2093 O O . LYS B 1 94 ? -7.48 20.953 0.489 1 97.25 94 LYS B O 1
ATOM 2098 N N . LYS B 1 95 ? -6.227 19.375 -0.384 1 98 95 LYS B N 1
ATOM 2099 C CA . LYS B 1 95 ? -6.953 18.297 0.273 1 98 95 LYS B CA 1
ATOM 2100 C C . LYS B 1 95 ? -6.438 18.062 1.691 1 98 95 LYS B C 1
ATOM 2102 O O . LYS B 1 95 ? -7.215 17.75 2.596 1 98 95 LYS B O 1
ATOM 2107 N N . PHE B 1 96 ? -5.129 18.25 1.882 1 98.69 96 PHE B N 1
ATOM 2108 C CA . PHE B 1 96 ? -4.562 17.844 3.166 1 98.69 96 PHE B CA 1
ATOM 2109 C C . PHE B 1 96 ? -4.188 19.078 3.994 1 98.69 96 PHE B C 1
ATOM 2111 O O . PHE B 1 96 ? -4.012 18.969 5.211 1 98.69 96 PHE B O 1
ATOM 2118 N N . GLY B 1 97 ? -4.004 20.156 3.371 1 98.38 97 GLY B N 1
ATOM 2119 C CA . GLY B 1 97 ? -3.645 21.375 4.074 1 98.38 97 GLY B CA 1
ATOM 2120 C C . GLY B 1 97 ? -4.812 22.016 4.809 1 98.38 97 GLY B C 1
ATOM 2121 O O . GLY B 1 97 ? -5.969 21.656 4.562 1 98.38 97 GLY B O 1
ATOM 2122 N N . LEU B 1 98 ? -4.469 22.922 5.676 1 98.38 98 LEU B N 1
ATOM 2123 C CA . LEU B 1 98 ? -5.473 23.688 6.395 1 98.38 98 LEU B CA 1
ATOM 2124 C C . LEU B 1 98 ? -6.238 24.609 5.445 1 98.38 98 LEU B C 1
ATOM 2126 O O . LEU B 1 98 ? -5.637 25.312 4.637 1 98.38 98 LEU B O 1
ATOM 2130 N N . ALA B 1 99 ? -7.535 24.484 5.488 1 98 99 ALA B N 1
ATOM 2131 C CA . ALA B 1 99 ? -8.375 25.406 4.719 1 98 99 ALA B CA 1
ATOM 2132 C C . ALA B 1 99 ? -8.75 26.625 5.543 1 98 99 ALA B C 1
ATOM 2134 O O . ALA B 1 99 ? -8.648 26.609 6.773 1 98 99 ALA B O 1
ATOM 2135 N N . ASP B 1 100 ? -9.281 27.641 4.883 1 97.69 100 ASP B N 1
ATOM 2136 C CA . ASP B 1 100 ? -9.562 28.922 5.512 1 97.69 100 ASP B CA 1
ATOM 2137 C C . ASP B 1 100 ? -10.664 28.797 6.559 1 97.69 100 ASP B C 1
ATOM 2139 O O . ASP B 1 100 ? -10.68 29.531 7.543 1 97.69 100 ASP B O 1
ATOM 2143 N N . ASN B 1 101 ? -11.523 27.828 6.344 1 97.38 101 ASN B N 1
ATOM 2144 C CA . ASN B 1 101 ? -12.695 27.766 7.211 1 97.38 101 ASN B CA 1
ATOM 2145 C C . ASN B 1 101 ? -12.648 26.547 8.125 1 97.38 101 ASN B C 1
ATOM 2147 O O . ASN B 1 101 ? -13.633 26.234 8.797 1 97.38 101 ASN B O 1
ATOM 2151 N N . ASP B 1 102 ? -11.57 25.859 8.18 1 98 102 ASP B N 1
ATOM 2152 C CA . ASP B 1 102 ? -11.445 24.688 9.039 1 98 102 ASP B CA 1
ATOM 2153 C C . ASP B 1 102 ? -11.547 25.094 10.516 1 98 102 ASP B C 1
ATOM 2155 O O . ASP B 1 102 ? -11 26.109 10.93 1 98 102 ASP B O 1
ATOM 2159 N N . SER B 1 103 ? -12.211 24.312 11.305 1 98.31 103 SER B N 1
ATOM 2160 C CA . SER B 1 103 ? -12.305 24.547 12.742 1 98.31 103 SER B CA 1
ATOM 2161 C C . SER B 1 103 ? -11.352 23.625 13.508 1 98.31 103 SER B C 1
ATOM 2163 O O . SER B 1 103 ? -11.109 23.844 14.703 1 98.31 103 SER B O 1
ATOM 2165 N N . GLY B 1 104 ? -10.891 22.547 12.93 1 98.5 104 GLY B N 1
ATOM 2166 C CA . GLY B 1 104 ? -9.844 21.703 13.461 1 98.5 104 GLY B CA 1
ATOM 2167 C C . GLY B 1 104 ? -8.516 21.859 12.742 1 98.5 104 GLY B C 1
ATOM 2168 O O . GLY B 1 104 ? -8.484 22.016 11.516 1 98.5 104 GLY B O 1
ATOM 2169 N N . VAL B 1 105 ? -7.465 21.875 13.508 1 98.31 105 VAL B N 1
ATOM 2170 C CA . VAL B 1 105 ? -6.129 22.016 12.93 1 98.31 105 VAL B CA 1
ATOM 2171 C C . VAL B 1 105 ? -5.184 21 13.57 1 98.31 105 VAL B C 1
ATOM 2173 O O . VAL B 1 105 ? -5.152 20.859 14.797 1 98.31 105 VAL B O 1
ATOM 2176 N N . LEU B 1 106 ? -4.516 20.281 12.758 1 98.44 106 LEU B N 1
ATOM 2177 C CA . LEU B 1 106 ? -3.422 19.406 13.18 1 98.44 106 LEU B CA 1
ATOM 2178 C C . LEU B 1 106 ? -2.074 20 12.773 1 98.44 106 LEU B C 1
ATOM 2180 O O . LEU B 1 106 ? -1.854 20.312 11.602 1 98.44 106 LEU B O 1
ATOM 2184 N N . ILE B 1 107 ? -1.19 20.172 13.703 1 96.75 107 ILE B N 1
ATOM 2185 C CA . ILE B 1 107 ? 0.106 20.797 13.453 1 96.75 107 ILE B CA 1
ATOM 2186 C C . ILE B 1 107 ? 1.217 19.766 13.633 1 96.75 107 ILE B C 1
ATOM 2188 O O . ILE B 1 107 ? 1.222 19.016 14.617 1 96.75 107 ILE B O 1
ATOM 2192 N N . VAL B 1 108 ? 2.082 19.719 12.672 1 96.62 108 VAL B N 1
ATOM 2193 C CA . VAL B 1 108 ? 3.271 18.875 12.742 1 96.62 108 VAL B CA 1
ATOM 2194 C C . VAL B 1 108 ? 4.52 19.75 12.867 1 96.62 108 VAL B C 1
ATOM 2196 O O . VAL B 1 108 ? 4.773 20.609 12.008 1 96.62 108 VAL B O 1
ATOM 2199 N N . LEU B 1 109 ? 5.227 19.578 13.93 1 94.69 109 LEU B N 1
ATOM 2200 C CA . LEU B 1 109 ? 6.504 20.25 14.133 1 94.69 109 LEU B CA 1
ATOM 2201 C C . LEU B 1 109 ? 7.664 19.266 14.047 1 94.69 109 LEU B C 1
ATOM 2203 O O . LEU B 1 109 ? 7.637 18.219 14.695 1 94.69 109 LEU B O 1
ATOM 2207 N N . THR B 1 110 ? 8.578 19.578 13.156 1 94 110 THR B N 1
ATOM 2208 C CA . THR B 1 110 ? 9.781 18.75 13.039 1 94 110 THR B CA 1
ATOM 2209 C C . THR B 1 110 ? 10.984 19.469 13.641 1 94 110 THR B C 1
ATOM 2211 O O . THR B 1 110 ? 11.172 20.672 13.414 1 94 110 THR B O 1
ATOM 2214 N N . GLU B 1 111 ? 11.68 18.766 14.414 1 89.38 111 GLU B N 1
ATOM 2215 C CA . GLU B 1 111 ? 12.859 19.344 15.055 1 89.38 111 GLU B CA 1
ATOM 2216 C C . GLU B 1 111 ? 14.094 18.484 14.797 1 89.38 111 GLU B C 1
ATOM 2218 O O . GLU B 1 111 ? 14.047 17.266 14.93 1 89.38 111 GLU B O 1
ATOM 2223 N N . ASP B 1 112 ? 15.094 19.141 14.328 1 82.88 112 ASP B N 1
ATOM 2224 C CA . ASP B 1 112 ? 16.375 18.438 14.156 1 82.88 112 ASP B CA 1
ATOM 2225 C C . ASP B 1 112 ? 17.312 18.703 15.328 1 82.88 112 ASP B C 1
ATOM 2227 O O . ASP B 1 112 ? 18.516 18.469 15.234 1 82.88 112 ASP B O 1
ATOM 2231 N N . GLY B 1 113 ? 16.781 19.047 16.406 1 69.06 113 GLY B N 1
ATOM 2232 C CA . GLY B 1 113 ? 17.594 19.359 17.578 1 69.06 113 GLY B CA 1
ATOM 2233 C C . GLY B 1 113 ? 17.844 20.844 17.75 1 69.06 113 GLY B C 1
ATOM 2234 O O . GLY B 1 113 ? 18.328 21.281 18.797 1 69.06 113 GLY B O 1
ATOM 2235 N N . THR B 1 114 ? 17.578 21.625 16.734 1 59.44 114 THR B N 1
ATOM 2236 C CA . THR B 1 114 ? 17.953 23.016 16.828 1 59.44 114 THR B CA 1
ATOM 2237 C C . THR B 1 114 ? 16.766 23.875 17.234 1 59.44 114 THR B C 1
ATOM 2239 O O . THR B 1 114 ? 16.938 24.906 17.906 1 59.44 114 THR B O 1
ATOM 2242 N N . LYS B 1 115 ? 15.602 23.875 16.516 1 58.12 115 LYS B N 1
ATOM 2243 C CA . LYS B 1 115 ? 14.562 24.891 16.641 1 58.12 115 LYS B CA 1
ATOM 2244 C C . LYS B 1 115 ? 13.43 24.406 17.547 1 58.12 115 LYS B C 1
ATOM 2246 O O . LYS B 1 115 ? 13.125 23.219 17.578 1 58.12 115 LYS B O 1
ATOM 2251 N N . LYS B 1 116 ? 13.062 25.297 18.594 1 55.41 116 LYS B N 1
ATOM 2252 C CA . LYS B 1 116 ? 12.07 25.062 19.656 1 55.41 116 LYS B CA 1
ATOM 2253 C C . LYS B 1 116 ? 10.656 25.328 19.141 1 55.41 116 LYS B C 1
ATOM 2255 O O . LYS B 1 116 ? 10.438 26.234 18.344 1 55.41 116 LYS B O 1
ATOM 2260 N N . SER B 1 117 ? 9.586 24.328 19.125 1 57.25 117 SER B N 1
ATOM 2261 C CA . SER B 1 117 ? 8.156 24.188 18.875 1 57.25 117 SER B CA 1
ATOM 2262 C C . SER B 1 117 ? 7.352 25.281 19.578 1 57.25 117 SER B C 1
ATOM 2264 O O . SER B 1 117 ? 6.238 25.609 19.172 1 57.25 117 SER B O 1
ATOM 2266 N N . GLN B 1 118 ? 7.883 26.047 20.547 1 58.12 118 GLN B N 1
ATOM 2267 C CA . GLN B 1 118 ? 7 26.656 21.547 1 58.12 118 GLN B CA 1
ATOM 2268 C C . GLN B 1 118 ? 6.297 27.875 20.984 1 58.12 118 GLN B C 1
ATOM 2270 O O . GLN B 1 118 ? 5.223 28.25 21.453 1 58.12 118 GLN B O 1
ATOM 2275 N N . GLU B 1 119 ? 6.648 28.344 19.75 1 79.38 119 GLU B N 1
ATOM 2276 C CA . GLU B 1 119 ? 6.137 29.656 19.375 1 79.38 119 GLU B CA 1
ATOM 2277 C C . GLU B 1 119 ? 4.844 29.516 18.578 1 79.38 119 GLU B C 1
ATOM 2279 O O . GLU B 1 119 ? 4.012 30.438 18.578 1 79.38 119 GLU B O 1
ATOM 2284 N N . ILE B 1 120 ? 4.418 28.312 18.25 1 87 120 ILE B N 1
ATOM 2285 C CA . ILE B 1 120 ? 3.295 28.219 17.328 1 87 120 ILE B CA 1
ATOM 2286 C C . ILE B 1 120 ? 1.987 28.125 18.109 1 87 120 ILE B C 1
ATOM 2288 O O . ILE B 1 120 ? 0.952 28.625 17.656 1 87 120 ILE B O 1
ATOM 2292 N N . ILE B 1 121 ? 2.012 27.625 19.344 1 88.81 121 ILE B N 1
ATOM 2293 C CA . ILE B 1 121 ? 0.812 27.391 20.141 1 88.81 121 ILE B CA 1
ATOM 2294 C C . ILE B 1 121 ? 0.137 28.719 20.453 1 88.81 121 ILE B C 1
ATOM 2296 O O . ILE B 1 121 ? -1.089 28.844 20.391 1 88.81 121 ILE B O 1
ATOM 2300 N N . SER B 1 122 ? 0.95 29.688 20.688 1 90.12 122 SER B N 1
ATOM 2301 C CA . SER B 1 122 ? 0.43 30.984 21.078 1 90.12 122 SER B CA 1
ATOM 2302 C C . SER B 1 122 ? -0.252 31.688 19.906 1 90.12 122 SER B C 1
ATOM 2304 O O . SER B 1 122 ? -1.006 32.625 20.094 1 90.12 122 SER B O 1
ATOM 2306 N N . GLN B 1 123 ? -0.081 31.188 18.719 1 93.88 123 GLN B N 1
ATOM 2307 C CA . GLN B 1 123 ? -0.638 31.812 17.516 1 93.88 123 GLN B CA 1
ATOM 2308 C C . GLN B 1 123 ? -2.002 31.219 17.172 1 93.88 123 GLN B C 1
ATOM 2310 O O . GLN B 1 123 ? -2.725 31.766 16.344 1 93.88 123 GLN B O 1
ATOM 2315 N N . ILE B 1 124 ? -2.377 30.156 17.859 1 95.69 124 ILE B N 1
ATOM 2316 C CA . ILE B 1 124 ? -3.613 29.453 17.516 1 95.69 124 ILE B CA 1
ATOM 2317 C C . ILE B 1 124 ? -4.754 29.969 18.391 1 95.69 124 ILE B C 1
ATOM 2319 O O . ILE B 1 124 ? -4.672 29.938 19.625 1 95.69 124 ILE B O 1
ATOM 2323 N N . ASP B 1 125 ? -5.711 30.594 17.828 1 97.69 125 ASP B N 1
ATOM 2324 C CA . ASP B 1 125 ? -6.961 30.938 18.5 1 97.69 125 ASP B CA 1
ATOM 2325 C C . ASP B 1 125 ? -7.918 29.734 18.5 1 97.69 125 ASP B C 1
ATOM 2327 O O . ASP B 1 125 ? -8.812 29.656 17.656 1 97.69 125 ASP B O 1
ATOM 2331 N N . GLY B 1 126 ? -7.781 28.859 19.438 1 97.69 126 GLY B N 1
ATOM 2332 C CA . GLY B 1 126 ? -8.539 27.625 19.562 1 97.69 126 GLY B CA 1
ATOM 2333 C C . GLY B 1 126 ? -8.211 26.844 20.828 1 97.69 126 GLY B C 1
ATOM 2334 O O . GLY B 1 126 ? -7.508 27.344 21.703 1 97.69 126 GLY B O 1
ATOM 2335 N N . GLU B 1 127 ? -8.758 25.688 20.938 1 97.69 127 GLU B N 1
ATOM 2336 C CA . GLU B 1 127 ? -8.578 24.844 22.109 1 97.69 127 GLU B CA 1
ATOM 2337 C C . GLU B 1 127 ? -7.734 23.609 21.781 1 97.69 127 GLU B C 1
ATOM 2339 O O . GLU B 1 127 ? -8.094 22.828 20.891 1 97.69 127 GLU B O 1
ATOM 2344 N N . GLN B 1 128 ? -6.645 23.5 22.453 1 97.19 128 GLN B N 1
ATOM 2345 C CA . GLN B 1 128 ? -5.82 22.312 22.234 1 97.19 128 GLN B CA 1
ATOM 2346 C C . GLN B 1 128 ? -6.469 21.078 22.859 1 97.19 128 GLN B C 1
ATOM 2348 O O . GLN B 1 128 ? -6.996 21.141 23.969 1 97.19 128 GLN B O 1
ATOM 2353 N N . VAL B 1 129 ? -6.473 20 22.141 1 97.62 129 VAL B N 1
ATOM 2354 C CA . VAL B 1 129 ? -7.004 18.734 22.625 1 97.62 129 VAL B CA 1
ATOM 2355 C C . VAL B 1 129 ? -5.961 17.625 22.438 1 97.62 129 VAL B C 1
ATOM 2357 O O . VAL B 1 129 ? -5.004 17.797 21.688 1 97.62 129 VAL B O 1
ATOM 2360 N N . PRO B 1 130 ? -6.035 16.516 23.188 1 97 130 PRO B N 1
ATOM 2361 C CA . PRO B 1 130 ? -5.074 15.422 23.016 1 97 130 PRO B CA 1
ATOM 2362 C C . PRO B 1 130 ? -5.117 14.805 21.625 1 97 130 PRO B C 1
ATOM 2364 O O . PRO B 1 130 ? -6.184 14.727 21.016 1 97 130 PRO B O 1
ATOM 2367 N N . ILE B 1 131 ? -3.99 14.312 21.172 1 97.38 131 ILE B N 1
ATOM 2368 C CA . ILE B 1 131 ? -3.879 13.727 19.844 1 97.38 131 ILE B CA 1
ATOM 2369 C C . ILE B 1 131 ? -4.766 12.484 19.75 1 97.38 131 ILE B C 1
ATOM 2371 O O . ILE B 1 131 ? -5.188 12.094 18.656 1 97.38 131 ILE B O 1
ATOM 2375 N N . THR B 1 132 ? -5.062 11.844 20.906 1 96.12 132 THR B N 1
ATOM 2376 C CA . THR B 1 132 ? -5.918 10.664 20.953 1 96.12 132 THR B CA 1
ATOM 2377 C C . THR B 1 132 ? -7.336 11 20.5 1 96.12 132 THR B C 1
ATOM 2379 O O . THR B 1 132 ? -8.125 10.102 20.188 1 96.12 132 THR B O 1
ATOM 2382 N N . ALA B 1 133 ? -7.664 12.32 20.406 1 97.56 133 ALA B N 1
ATOM 2383 C CA . ALA B 1 133 ? -8.977 12.766 19.938 1 97.56 133 ALA B CA 1
ATOM 2384 C C . ALA B 1 133 ? -9.023 12.859 18.422 1 97.56 133 ALA B C 1
ATOM 2386 O O . ALA B 1 133 ? -10.07 13.172 17.844 1 97.56 133 ALA B O 1
ATOM 2387 N N . LEU B 1 134 ? -7.992 12.516 17.734 1 98.31 134 LEU B N 1
ATOM 2388 C CA . LEU B 1 134 ? -7.879 12.695 16.297 1 98.31 134 LEU B CA 1
ATOM 2389 C C . LEU B 1 134 ? -9.023 11.984 15.57 1 98.31 134 LEU B C 1
ATOM 2391 O O . LEU B 1 134 ? -9.578 12.516 14.609 1 98.31 134 LEU B O 1
ATOM 2395 N N . THR B 1 135 ? -9.406 10.82 16.047 1 96.88 135 THR B N 1
ATOM 2396 C CA . THR B 1 135 ? -10.422 10.016 15.367 1 96.88 135 THR B CA 1
ATOM 2397 C C . THR B 1 135 ? -11.766 10.742 15.359 1 96.88 135 THR B C 1
ATOM 2399 O O . THR B 1 135 ? -12.617 10.477 14.516 1 96.88 135 THR B O 1
ATOM 2402 N N . GLU B 1 136 ? -11.969 11.688 16.266 1 97.94 136 GLU B N 1
ATOM 2403 C CA . GLU B 1 136 ? -13.195 12.469 16.312 1 97.94 136 GLU B CA 1
ATOM 2404 C C . GLU B 1 136 ? -13.242 13.5 15.188 1 97.94 136 GLU B C 1
ATOM 2406 O O . GLU B 1 136 ? -14.312 14.008 14.844 1 97.94 136 GLU B O 1
ATOM 2411 N N . PHE B 1 137 ? -12.117 13.836 14.641 1 98.62 137 PHE B N 1
ATOM 2412 C CA . PHE B 1 137 ? -12.008 14.82 13.57 1 98.62 137 PHE B CA 1
ATOM 2413 C C . PHE B 1 137 ? -12.055 14.148 12.203 1 98.62 137 PHE B C 1
ATOM 2415 O O . PHE B 1 137 ? -12.492 14.758 11.227 1 98.62 137 PHE B O 1
ATOM 2422 N N . THR B 1 138 ? -11.633 12.898 12.133 1 98.75 138 THR B N 1
ATOM 2423 C CA . THR B 1 138 ? -11.422 12.195 10.867 1 98.75 138 THR B CA 1
ATOM 2424 C C . THR B 1 138 ? -12.742 12.016 10.117 1 98.75 138 THR B C 1
ATOM 2426 O O . THR B 1 138 ? -13.734 11.586 10.703 1 98.75 138 THR B O 1
ATOM 2429 N N . ASP B 1 139 ? -12.789 12.445 8.859 1 98.56 139 ASP B N 1
ATOM 2430 C CA . ASP B 1 139 ? -13.883 12.156 7.941 1 98.56 139 ASP B CA 1
ATOM 2431 C C . ASP B 1 139 ? -13.57 10.945 7.07 1 98.56 139 ASP B C 1
ATOM 2433 O O . ASP B 1 139 ? -13.023 11.086 5.977 1 98.56 139 ASP B O 1
ATOM 2437 N N . ILE B 1 140 ? -13.984 9.789 7.504 1 97.81 140 ILE B N 1
ATOM 2438 C CA . ILE B 1 140 ? -13.609 8.523 6.895 1 97.81 140 ILE B CA 1
ATOM 2439 C C . ILE B 1 140 ? -14.117 8.469 5.457 1 97.81 140 ILE B C 1
ATOM 2441 O O . ILE B 1 140 ? -13.461 7.898 4.582 1 97.81 140 ILE B O 1
ATOM 2445 N N . LYS B 1 141 ? -15.289 9.062 5.176 1 97.56 141 LYS B N 1
ATOM 2446 C CA . LYS B 1 141 ? -15.828 9.094 3.818 1 97.56 141 LYS B CA 1
ATOM 2447 C C . LYS B 1 141 ? -14.898 9.867 2.883 1 97.56 141 LYS B C 1
ATOM 2449 O O . LYS B 1 141 ? -14.602 9.414 1.776 1 97.56 141 LYS B O 1
ATOM 2454 N N . LYS B 1 142 ? -14.367 11.023 3.318 1 97.88 142 LYS B N 1
ATOM 2455 C CA . LYS B 1 142 ? -13.445 11.82 2.52 1 97.88 142 LYS B CA 1
ATOM 2456 C C . LYS B 1 142 ? -12.117 11.094 2.309 1 97.88 142 LYS B C 1
ATOM 2458 O O . LYS B 1 142 ? -11.555 11.125 1.212 1 97.88 142 LYS B O 1
ATOM 2463 N N . VAL B 1 143 ? -11.68 10.422 3.359 1 98.06 143 VAL B N 1
ATOM 2464 C CA . VAL B 1 143 ? -10.422 9.688 3.283 1 98.06 143 VAL B CA 1
ATOM 2465 C C . VAL B 1 143 ? -10.547 8.562 2.26 1 98.06 143 VAL B C 1
ATOM 2467 O O . VAL B 1 143 ? -9.695 8.414 1.38 1 98.06 143 VAL B O 1
ATOM 2470 N N . LYS B 1 144 ? -11.633 7.797 2.377 1 96.5 144 LYS B N 1
ATOM 2471 C CA . LYS B 1 144 ? -11.852 6.68 1.461 1 96.5 144 LYS B CA 1
ATOM 2472 C C . LYS B 1 144 ? -11.961 7.168 0.018 1 96.5 144 LYS B C 1
ATOM 2474 O O . LYS B 1 144 ? -11.453 6.52 -0.899 1 96.5 144 LYS B O 1
ATOM 2479 N N . LYS B 1 145 ? -12.578 8.273 -0.166 1 95.94 145 LYS B N 1
ATOM 2480 C CA . LYS B 1 145 ? -12.703 8.852 -1.501 1 95.94 145 LYS B CA 1
ATOM 2481 C C . LYS B 1 145 ? -11.344 9.305 -2.031 1 95.94 145 LYS B C 1
ATOM 2483 O O . LYS B 1 145 ? -11 9.031 -3.18 1 95.94 145 LYS B O 1
ATOM 2488 N N . MET B 1 146 ? -10.562 9.969 -1.237 1 96.19 146 MET B N 1
ATOM 2489 C CA . MET B 1 146 ? -9.266 10.508 -1.623 1 96.19 146 MET B CA 1
ATOM 2490 C C . MET B 1 146 ? -8.312 9.383 -2.041 1 96.19 146 MET B C 1
ATOM 2492 O O . MET B 1 146 ? -7.609 9.508 -3.045 1 96.19 146 MET B O 1
ATOM 2496 N N . TYR B 1 147 ? -8.359 8.328 -1.281 1 95.69 147 TYR B N 1
ATOM 2497 C CA . TYR B 1 147 ? -7.422 7.234 -1.524 1 95.69 147 TYR B CA 1
ATOM 2498 C C . TYR B 1 147 ? -8.062 6.141 -2.371 1 95.69 147 TYR B C 1
ATOM 2500 O O . TYR B 1 147 ? -7.461 5.086 -2.596 1 95.69 147 TYR B O 1
ATOM 2508 N N . LYS B 1 148 ? -9.328 6.312 -2.742 1 92.69 148 LYS B N 1
ATOM 2509 C CA . LYS B 1 148 ? -10.07 5.406 -3.619 1 92.69 148 LYS B CA 1
ATOM 2510 C C . LYS B 1 148 ? -10.125 4 -3.033 1 92.69 148 LYS B C 1
ATOM 2512 O O . LYS B 1 148 ? -9.836 3.021 -3.725 1 92.69 148 LYS B O 1
ATOM 2517 N N . LEU B 1 149 ? -10.438 3.984 -1.817 1 92.94 149 LEU B N 1
ATOM 2518 C CA . LEU B 1 149 ? -10.562 2.691 -1.152 1 92.94 149 LEU B CA 1
ATOM 2519 C C . LEU B 1 149 ? -11.875 2.014 -1.526 1 92.94 149 LEU B C 1
ATOM 2521 O O . LEU B 1 149 ? -12.938 2.643 -1.489 1 92.94 149 LEU B O 1
ATOM 2525 N N . THR B 1 150 ? -11.719 0.756 -1.898 1 84.69 150 THR B N 1
ATOM 2526 C CA . THR B 1 150 ? -12.906 0.017 -2.295 1 84.69 150 THR B CA 1
ATOM 2527 C C . THR B 1 150 ? -13.445 -0.806 -1.128 1 84.69 150 THR B C 1
ATOM 2529 O O . THR B 1 150 ? -12.734 -1.052 -0.153 1 84.69 150 THR B O 1
ATOM 2532 N N . ALA B 1 151 ? -14.656 -1.236 -1.26 1 83.25 151 ALA B N 1
ATOM 2533 C CA . ALA B 1 151 ? -15.273 -2.086 -0.243 1 83.25 151 ALA B CA 1
ATOM 2534 C C . ALA B 1 151 ? -14.523 -3.404 -0.102 1 83.25 151 ALA B C 1
ATOM 2536 O O . ALA B 1 151 ? -14.398 -3.945 1 1 83.25 151 ALA B O 1
ATOM 2537 N N . GLN B 1 152 ? -14.047 -3.938 -1.16 1 77.25 152 GLN B N 1
ATOM 2538 C CA . GLN B 1 152 ? -13.312 -5.195 -1.149 1 77.25 152 GLN B CA 1
ATOM 2539 C C . GLN B 1 152 ? -12.008 -5.066 -0.367 1 77.25 152 GLN B C 1
ATOM 2541 O O . GLN B 1 152 ? -11.648 -5.957 0.407 1 77.25 152 GLN B O 1
ATOM 2546 N N . GLU B 1 153 ? -11.305 -3.959 -0.579 1 81.12 153 GLU B N 1
ATOM 2547 C CA . GLU B 1 153 ? -10.039 -3.719 0.109 1 81.12 153 GLU B CA 1
ATOM 2548 C C . GLU B 1 153 ? -10.242 -3.605 1.616 1 81.12 153 GLU B C 1
ATOM 2550 O O . GLU B 1 153 ? -9.398 -4.055 2.396 1 81.12 153 GLU B O 1
ATOM 2555 N N . GLU B 1 154 ? -11.32 -3.061 1.971 1 84.12 154 GLU B N 1
ATOM 2556 C CA . GLU B 1 154 ? -11.602 -2.85 3.389 1 84.12 154 GLU B CA 1
ATOM 2557 C C . GLU B 1 154 ? -11.789 -4.176 4.117 1 84.12 154 GLU B C 1
ATOM 2559 O O . GLU B 1 154 ? -11.727 -4.23 5.348 1 84.12 154 GLU B O 1
ATOM 2564 N N . LYS B 1 155 ? -11.953 -5.238 3.344 1 81 155 LYS B N 1
ATOM 2565 C CA . LYS B 1 155 ? -12.156 -6.555 3.943 1 81 155 LYS B CA 1
ATOM 2566 C C . LYS B 1 155 ? -10.82 -7.246 4.211 1 81 155 LYS B C 1
ATOM 2568 O O . LYS B 1 155 ? -10.75 -8.188 5.004 1 81 155 LYS B O 1
ATOM 2573 N N . ILE B 1 156 ? -9.844 -6.746 3.525 1 80.31 156 ILE B N 1
ATOM 2574 C CA . ILE B 1 156 ? -8.586 -7.48 3.623 1 80.31 156 ILE B CA 1
ATOM 2575 C C . ILE B 1 156 ? -7.535 -6.613 4.309 1 80.31 156 ILE B C 1
ATOM 2577 O O . ILE B 1 156 ? -6.484 -7.109 4.719 1 80.31 156 ILE B O 1
ATOM 2581 N N . SER B 1 157 ? -7.738 -5.316 4.457 1 87.44 157 SER B N 1
ATOM 2582 C CA . SER B 1 157 ? -6.785 -4.402 5.082 1 87.44 157 SER B CA 1
ATOM 2583 C C . SER B 1 157 ? -7.504 -3.314 5.871 1 87.44 157 SER B C 1
ATOM 2585 O O . SER B 1 157 ? -8.656 -2.982 5.578 1 87.44 157 SER B O 1
ATOM 2587 N N . THR B 1 158 ? -6.84 -2.789 6.848 1 93.12 158 THR B N 1
ATOM 2588 C CA . THR B 1 158 ? -7.398 -1.646 7.562 1 93.12 158 THR B CA 1
ATOM 2589 C C . THR B 1 158 ? -7.316 -0.383 6.711 1 93.12 158 THR B C 1
ATOM 2591 O O . THR B 1 158 ? -6.527 -0.316 5.766 1 93.12 158 THR B O 1
ATOM 2594 N N . VAL B 1 159 ? -8.109 0.585 7.086 1 95.25 159 VAL B N 1
ATOM 2595 C CA . VAL B 1 159 ? -8.086 1.868 6.391 1 95.25 159 VAL B CA 1
ATOM 2596 C C . VAL B 1 159 ? -6.688 2.479 6.484 1 95.25 159 VAL B C 1
ATOM 2598 O O . VAL B 1 159 ? -6.145 2.959 5.488 1 95.25 159 VAL B O 1
ATOM 2601 N N . LEU B 1 160 ? -6.082 2.418 7.699 1 95.75 160 LEU B N 1
ATOM 2602 C CA . LEU B 1 160 ? -4.738 2.953 7.879 1 95.75 160 LEU B CA 1
ATOM 2603 C C . LEU B 1 160 ? -3.746 2.252 6.957 1 95.75 160 LEU B C 1
ATOM 2605 O O . LEU B 1 160 ? -2.953 2.908 6.277 1 95.75 160 LEU B O 1
ATOM 2609 N N . GLU B 1 161 ? -3.857 0.943 6.863 1 92.62 161 GLU B N 1
ATOM 2610 C CA . GLU B 1 161 ? -2.945 0.182 6.016 1 92.62 161 GLU B CA 1
ATOM 2611 C C . GLU B 1 161 ? -3.123 0.55 4.543 1 92.62 161 GLU B C 1
ATOM 2613 O O . GLU B 1 161 ? -2.143 0.697 3.812 1 92.62 161 GLU B O 1
ATOM 2618 N N . ALA B 1 162 ? -4.363 0.67 4.098 1 93.56 162 ALA B N 1
ATOM 2619 C CA . ALA B 1 162 ? -4.648 1.039 2.715 1 93.56 162 ALA B CA 1
ATOM 2620 C C . ALA B 1 162 ? -4.137 2.443 2.404 1 93.56 162 ALA B C 1
ATOM 2622 O O . ALA B 1 162 ? -3.555 2.678 1.344 1 93.56 162 ALA B O 1
ATOM 2623 N N . VAL B 1 163 ? -4.273 3.361 3.316 1 95.75 163 VAL B N 1
ATOM 2624 C CA . VAL B 1 163 ? -3.805 4.734 3.166 1 95.75 163 VAL B CA 1
ATOM 2625 C C . VAL B 1 163 ? -2.283 4.75 3.039 1 95.75 163 VAL B C 1
ATOM 2627 O O . VAL B 1 163 ? -1.737 5.348 2.107 1 95.75 163 VAL B O 1
ATOM 2630 N N . LEU B 1 164 ? -1.634 4.062 3.93 1 93.62 164 LEU B N 1
ATOM 2631 C CA . LEU B 1 164 ? -0.176 4.012 3.906 1 93.62 164 LEU B CA 1
ATOM 2632 C C . LEU B 1 164 ? 0.325 3.406 2.598 1 93.62 164 LEU B C 1
ATOM 2634 O O . LEU B 1 164 ? 1.328 3.859 2.043 1 93.62 164 LEU B O 1
ATOM 2638 N N . CYS B 1 165 ? -0.403 2.449 2.104 1 91.75 165 CYS B N 1
ATOM 2639 C CA . CYS B 1 165 ? -0.059 1.794 0.846 1 91.75 165 CYS B CA 1
ATOM 2640 C C . CYS B 1 165 ? -0.117 2.779 -0.315 1 91.75 165 CYS B C 1
ATOM 2642 O O . CYS B 1 165 ? 0.822 2.865 -1.108 1 91.75 165 CYS B O 1
ATOM 2644 N N . ARG B 1 166 ? -1.191 3.535 -0.407 1 93.06 166 ARG B N 1
ATOM 2645 C CA . ARG B 1 166 ? -1.344 4.48 -1.507 1 93.06 166 ARG B CA 1
ATOM 2646 C C . ARG B 1 166 ? -0.319 5.605 -1.407 1 93.06 166 ARG B C 1
ATOM 2648 O O . ARG B 1 166 ? 0.214 6.059 -2.422 1 93.06 166 ARG B O 1
ATOM 2655 N N . MET B 1 167 ? 0.012 6.027 -0.143 1 93.81 167 MET B N 1
ATOM 2656 C CA . MET B 1 167 ? 1.041 7.043 0.059 1 93.81 167 MET B CA 1
ATOM 2657 C C . MET B 1 167 ? 2.379 6.582 -0.512 1 93.81 167 MET B C 1
ATOM 2659 O O . MET B 1 167 ? 3.092 7.367 -1.141 1 93.81 167 MET B O 1
ATOM 2663 N N . SER B 1 168 ? 2.693 5.34 -0.363 1 89.88 168 SER B N 1
ATOM 2664 C CA . SER B 1 168 ? 3.988 4.793 -0.75 1 89.88 168 SER B CA 1
ATOM 2665 C C . SER B 1 168 ? 4.023 4.453 -2.236 1 89.88 168 SER B C 1
ATOM 2667 O O . SER B 1 168 ? 5.09 4.441 -2.852 1 89.88 168 SER B O 1
ATOM 2669 N N . ALA B 1 169 ? 2.83 4.129 -2.797 1 89.25 169 ALA B N 1
ATOM 2670 C CA . ALA B 1 169 ? 2.756 3.641 -4.172 1 89.25 169 ALA B CA 1
ATOM 2671 C C . ALA B 1 169 ? 2.816 4.797 -5.168 1 89.25 169 ALA B C 1
ATOM 2673 O O . ALA B 1 169 ? 3.059 4.586 -6.355 1 89.25 169 ALA B O 1
ATOM 2674 N N . LYS B 1 170 ? 2.65 5.965 -4.746 1 85.88 170 LYS B N 1
ATOM 2675 C CA . LYS B 1 170 ? 2.533 7.168 -5.57 1 85.88 170 LYS B CA 1
ATOM 2676 C C . LYS B 1 170 ? 3.688 7.266 -6.562 1 85.88 170 LYS B C 1
ATOM 2678 O O . LYS B 1 170 ? 3.49 7.664 -7.715 1 85.88 170 LYS B O 1
ATOM 2683 N N . ASP B 1 171 ? 4.91 6.84 -6.227 1 77.62 171 ASP B N 1
ATOM 2684 C CA . ASP B 1 171 ? 6.07 7.016 -7.098 1 77.62 171 ASP B CA 1
ATOM 2685 C C . ASP B 1 171 ? 6.336 5.754 -7.918 1 77.62 171 ASP B C 1
ATOM 2687 O O . ASP B 1 171 ? 7.297 5.699 -8.688 1 77.62 171 ASP B O 1
ATOM 2691 N N . VAL B 1 172 ? 5.523 4.746 -7.75 1 75.81 172 VAL B N 1
ATOM 2692 C CA . VAL B 1 172 ? 5.848 3.445 -8.328 1 75.81 172 VAL B CA 1
ATOM 2693 C C . VAL B 1 172 ? 4.832 3.09 -9.406 1 75.81 172 VAL B C 1
ATOM 2695 O O . VAL B 1 172 ? 5.156 2.389 -10.367 1 75.81 172 VAL B O 1
ATOM 2698 N N . VAL B 1 173 ? 3.65 3.375 -9.125 1 68.19 173 VAL B N 1
ATOM 2699 C CA . VAL B 1 173 ? 2.598 2.924 -10.023 1 68.19 173 VAL B CA 1
ATOM 2700 C C . VAL B 1 173 ? 2.252 4.035 -11.016 1 68.19 173 VAL B C 1
ATOM 2702 O O . VAL B 1 173 ? 2.402 5.219 -10.711 1 68.19 173 VAL B O 1
#

Radius of gyration: 23.79 Å; Cα contacts (8 Å, |Δi|>4): 618; chains: 2; bounding box: 38×70×49 Å